Protein 1OR4 (pdb70)

InterPro domains:
  IPR004089 Methyl-accepting chemotaxis protein (MCP) signalling domain [PF00015] (244-421)
  IPR004089 Methyl-accepting chemotaxis protein (MCP) signalling domain [PS50111] (200-420)
  IPR004089 Methyl-accepting chemotaxis protein (MCP) signalling domain [SM00283] (194-432)
  IPR009050 Globin-like superfamily [SSF46458] (11-177)
  IPR012292 Globin/Protoglobin [G3DSA:1.10.490.10] (21-178)
  IPR039379 Protoglobin, globin sensor domain [cd01068] (36-180)
  IPR044398 Globin-sensor domain [PF11563] (31-185)

GO terms:
  GO:0009454 aerotaxis (P, IDA)
  GO:0007165 signal transduction (P, IDA)
  GO:0020037 heme binding (F, IDA)

Solvent-accessible surface area: 14728 Å² total; per-residue (Å²): 163,130,68,78,15,53,103,48,97,76,100,24,52,119,18,66,95,28,7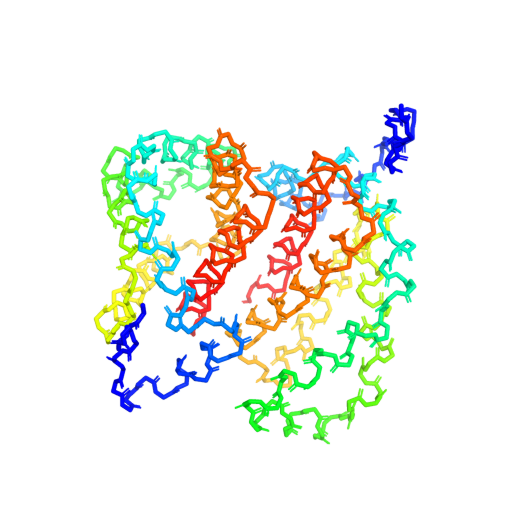4,125,86,21,38,54,10,81,70,6,1,96,5,0,111,5,20,53,50,46,1,15,12,0,55,31,0,47,80,19,0,94,142,34,20,78,102,0,0,59,30,24,12,162,11,16,96,82,17,85,47,11,28,83,36,15,94,123,92,26,40,29,110,148,57,38,103,90,26,55,135,21,0,19,44,6,0,44,2,51,4,46,25,125,19,4,65,52,2,73,134,37,16,62,64,48,136,167,40,45,34,99,30,9,10,28,1,0,10,16,6,11,5,12,14,19,0,2,80,17,0,59,86,51,2,123,71,58,136,20,0,1,74,0,0,50,2,0,6,14,1,5,9,0,2,12,6,17,11,20,150,119,115,104,8,58,88,22,73,127,93,28,51,54,7,66,64,0,5,112,4,0,119,3,23,46,42,42,1,86,18,0,65,93,13,43,78,26,0,79,137,39,14,84,100,4,1,47,36,20,13,152,20,17,87,44,15,78,53,9,24,79,36,15,90,118,110,48,35,33,105,164,51,42,92,90,28,66,134,25,0,41,22,3,0,42,1,31,2,45,29,85,16,2,73,60,3,54,127,53,9,54,96,46,130,85,44,44,34,87,31,38,13,24,0,5,13,19,4,4,5,14,17,21,0,0,84,22,0,58,94,59,29,125,79,40,94,93,0,5,108,4,1,56,1,0,5,11,1,5,6,0,4,12,0,2,23,8,114

CATH classification: 1.10.490.10

Radius of gyration: 19.26 Å; Cα contacts (8 Å, |Δi|>4): 351; chains: 2; bounding box: 50×50×48 Å

B-factor: mean 30.33, std 16.49, range [1.87, 128.07]

Secondary structure (DSSP, 8-state):
---SS---GGGG-S-EE--GGGHHHHHHHHHTT--HHHHHHHHHHHHHHHHHHHHHHHHHHHHHTTSHHHHHHHHHH--HHHHHHHHHHHHHHTTSS-EEHHHHHHHHHHHHHHHHTT--HHHHHHHHHHHHHHHHHHHHHH--SHHHHHHHHHHHHHHHHHHHHHH--/--S-EE--GGGHHHHHHHHHHT--HHHHHHHHHHHHHHHHTHHHHHHHHHHHHTTSHHHHHHHHHH--HHHHHHHHHHHHHHHTSS-EEHHHHHHHHHHHHHHHHHT--HHHHHHHHHHHHHHHHHHHHHH--SHHHHHHHHHHHHHHHHHHHHHHH-

Sequence (327 aa):
ETAYFSDSNGQQKNRIQLTNKHADVKKQLKMVRLGDAELYVLEQLQPLIQENIVNIVDAFYKNLDHESSLMDIINDHSSVDRLKQTLKRHIQEMFAGVIDDEFIEKRNRIASIHLRIGLLPKWYMGAFQELLLSMIDIYEASITNQQELLKAIKATTKILNLEQQLVLEQKNRIQLTNKHADVKKQLKMVRLGDAELYVLEQLQPLIQENIVNIVDAFYKNLDHESSLMDIINDHSSVDRLKQTLKRHIQEMFAGVIDDEFIEKRNRIASIHLRIGLLPKWYMGAFQELLLSMIDIYEASITNQQELLKAIKATTKILNLEQQLVLE

Foldseek 3Di:
DDAQDDQPPVPQPDQEAEDVVCVVVVVVCVVLVNGSRLLVLLQSCLVLCLVCLVVLLVLLVVVVVVPVVVQVLCVVVHHSVVVSVVVSVVVSVLSNSHDYPVNLVVLCVVLVVCVVSPDDLVVVVVSVVSNLVVSLVSLVVPGVPVVSSVSSSSSVVSSSVSSSVSSDD/DPPQEAEDCVCVVLVVVCVVLVNDQLLLVLLLVCLVLCLVCLVVLLVQLVVVVVVPVVVQVLCVVVHHSVVVSVVVSVLVSVLSNSHHYPVNLVVLLVVLVVCVVSPPDLVVVVVSLVSSLVVQLVSLPVPPPDVVSSVSNSSSSVSSSVSSSVSSVD

Structure (mmCIF, N/CA/C/O backbone):
data_1OR4
#
_entry.id   1OR4
#
_cell.length_a   49.994
_cell.length_b   80.117
_cell.length_c   85.944
_cell.angle_alpha   90.00
_cell.angle_beta   90.00
_cell.angle_gamma   90.00
#
_symmetry.space_group_name_H-M   'P 21 21 21'
#
loop_
_entity.id
_entity.type
_entity.pdbx_description
1 polymer 'Heme-based aerotactic transducer hemAT'
2 non-polymer 'CYANIDE ION'
3 non-polymer 'PROTOPORPHYRIN IX CONTAINING FE'
4 water water
#
loop_
_atom_site.group_PDB
_atom_site.id
_atom_site.type_symbol
_atom_site.label_atom_id
_atom_site.label_alt_id
_atom_site.label_comp_id
_atom_site.label_asym_id
_atom_site.label_entity_id
_atom_site.label_seq_id
_atom_site.pdbx_PDB_ins_code
_atom_site.Cartn_x
_atom_site.Cartn_y
_atom_site.Cartn_z
_atom_site.occupancy
_atom_site.B_iso_or_equiv
_atom_site.auth_seq_id
_atom_site.auth_comp_id
_atom_site.auth_asym_id
_atom_site.auth_atom_id
_atom_site.pdbx_PDB_model_num
ATOM 1 N N . GLU A 1 10 ? 54.401 96.530 4.623 1.00 56.79 10 GLU A N 1
ATOM 2 C CA . GLU A 1 10 ? 53.984 95.259 5.210 1.00 81.29 10 GLU A CA 1
ATOM 3 C C . GLU A 1 10 ? 54.141 94.091 4.239 1.00 81.10 10 GLU A C 1
ATOM 4 O O . GLU A 1 10 ? 54.552 94.264 3.088 1.00 92.21 10 GLU A O 1
ATOM 6 N N . THR A 1 11 ? 53.810 92.894 4.704 1.00 78.46 11 THR A N 1
ATOM 7 C CA . THR A 1 11 ? 53.853 91.666 3.903 1.00 80.31 11 THR A CA 1
ATOM 8 C C . THR A 1 11 ? 52.467 91.385 3.337 1.00 82.74 11 THR A C 1
ATOM 9 O O . THR A 1 11 ? 51.476 91.857 3.914 1.00 103.04 11 THR A O 1
ATOM 13 N N . ALA A 1 12 ? 52.327 90.655 2.231 1.00 75.00 12 ALA A N 1
ATOM 14 C CA . ALA A 1 12 ? 50.994 90.304 1.738 1.00 63.46 12 ALA A CA 1
ATOM 15 C C . ALA A 1 12 ? 50.782 88.794 1.676 1.00 55.40 12 ALA A C 1
ATOM 16 O O . ALA A 1 12 ? 51.745 88.032 1.570 1.00 45.18 12 ALA A O 1
ATOM 18 N N . TYR A 1 13 ? 49.527 88.339 1.729 1.00 46.51 13 TYR A N 1
ATOM 19 C CA . TYR A 1 13 ? 49.259 86.912 1.560 1.00 34.28 13 TYR A CA 1
ATOM 20 C C . TYR A 1 13 ? 49.283 86.556 0.077 1.00 26.69 13 TYR A C 1
ATOM 21 O O . TYR A 1 13 ? 49.995 85.649 -0.335 1.00 38.96 13 TYR A O 1
ATOM 30 N N . PHE A 1 14 ? 48.466 87.264 -0.700 1.00 20.06 14 PHE A N 1
ATOM 31 C CA . PHE A 1 14 ? 48.449 87.041 -2.128 1.00 23.59 14 PHE A CA 1
ATOM 32 C C . PHE A 1 14 ? 49.588 87.777 -2.847 1.00 34.65 14 PHE A C 1
ATOM 33 O O . PHE A 1 14 ? 49.922 88.897 -2.471 1.00 38.52 14 PHE A O 1
ATOM 41 N N . SER A 1 15 ? 50.086 87.090 -3.841 1.00 23.18 15 SER A N 1
ATOM 42 C CA . SER A 1 15 ? 50.784 87.435 -5.050 1.00 32.22 15 SER A CA 1
ATOM 43 C C . SER A 1 15 ? 49.793 88.062 -6.016 1.00 25.60 15 SER A C 1
ATOM 44 O O . SER A 1 15 ? 48.641 87.608 -6.097 1.00 53.45 15 SER A O 1
ATOM 47 N N . ASP A 1 16 ? 50.139 89.097 -6.778 1.00 41.64 16 ASP A N 1
ATOM 48 C CA . ASP A 1 16 ? 49.108 89.576 -7.710 1.00 61.69 16 ASP A CA 1
ATOM 49 C C . ASP A 1 16 ? 49.530 89.295 -9.153 1.00 70.48 16 ASP A C 1
ATOM 50 O O . ASP A 1 16 ? 48.824 89.695 -10.077 1.00 87.27 16 ASP A O 1
ATOM 55 N N . SER A 1 17 ? 50.665 88.627 -9.270 1.00 69.05 17 SER A N 1
ATOM 56 C CA . SER A 1 17 ? 51.310 88.247 -10.501 1.00 66.54 17 SER A CA 1
ATOM 57 C C . SER A 1 17 ? 50.337 87.938 -11.631 1.00 73.50 17 SER A C 1
ATOM 58 O O . SER A 1 17 ? 49.949 86.784 -11.813 1.00 76.88 17 SER A O 1
ATOM 61 N N . ASN A 1 18 ? 49.952 88.952 -12.400 1.00 80.81 18 ASN A N 1
ATOM 62 C CA . ASN A 1 18 ? 49.028 88.691 -13.507 1.00 89.51 18 ASN A CA 1
ATOM 63 C C . ASN A 1 18 ? 49.637 87.719 -14.513 1.00 77.56 18 ASN A C 1
ATOM 64 O O . ASN A 1 18 ? 48.912 87.055 -15.260 1.00 57.61 18 ASN A O 1
ATOM 69 N N . GLY A 1 19 ? 50.965 87.622 -14.539 1.00 66.19 19 GLY A N 1
ATOM 70 C CA . GLY A 1 19 ? 51.603 86.600 -15.361 1.00 59.55 19 GLY A CA 1
ATOM 71 C C . GLY A 1 19 ? 51.027 85.246 -14.954 1.00 55.86 19 GLY A C 1
ATOM 72 O O . GLY A 1 19 ? 50.769 84.392 -15.789 1.00 35.71 19 GLY A O 1
ATOM 73 N N . GLN A 1 20 ? 50.813 85.081 -13.661 1.00 56.40 20 GLN A N 1
ATOM 74 C CA . GLN A 1 20 ? 50.379 83.864 -13.009 1.00 50.16 20 GLN A CA 1
ATOM 75 C C . GLN A 1 20 ? 48.905 83.542 -13.116 1.00 46.05 20 GLN A C 1
ATOM 76 O O . GLN A 1 20 ? 48.514 82.391 -12.902 1.00 43.92 20 GLN A O 1
ATOM 82 N N . GLN A 1 21 ? 48.022 84.496 -13.409 1.00 46.97 21 GLN A N 1
ATOM 83 C CA . GLN A 1 21 ? 46.604 84.166 -13.252 1.00 52.97 21 GLN A CA 1
ATOM 84 C C . GLN A 1 21 ? 45.866 83.864 -14.541 1.00 56.89 21 GLN A C 1
ATOM 85 O O . GLN A 1 21 ? 44.631 83.775 -14.528 1.00 75.64 21 GLN A O 1
ATOM 91 N N . LYS A 1 22 ? 46.533 83.681 -15.674 1.00 49.97 22 LYS A N 1
ATOM 92 C CA . LYS A 1 22 ? 45.830 83.460 -16.934 1.00 42.28 22 LYS A CA 1
ATOM 93 C C . LYS A 1 22 ? 45.488 81.997 -17.208 1.00 45.10 22 LYS A C 1
A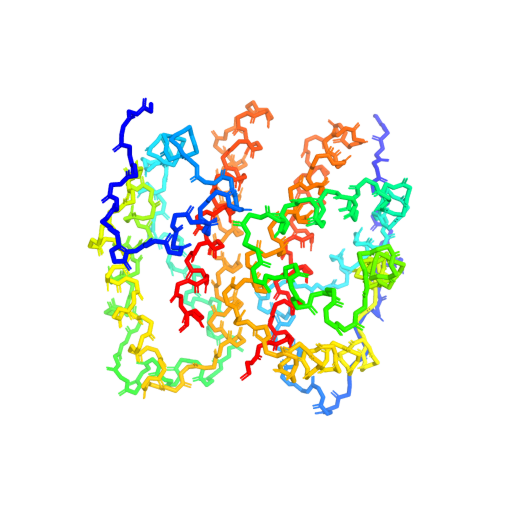TOM 94 O O . LYS A 1 22 ? 45.962 81.105 -16.507 1.00 46.14 22 LYS A O 1
ATOM 96 N N . ASN A 1 23 ? 44.684 81.796 -18.234 1.00 45.59 23 ASN A N 1
ATOM 97 C CA . ASN A 1 23 ? 44.256 80.578 -18.885 1.00 48.58 23 ASN A CA 1
ATOM 98 C C . ASN A 1 23 ? 43.635 79.550 -17.949 1.00 49.12 23 ASN A C 1
ATOM 99 O O . ASN A 1 23 ? 43.742 78.342 -18.184 1.00 51.43 23 ASN A O 1
ATOM 104 N N . ARG A 1 24 ? 42.970 79.994 -16.883 1.00 36.91 24 ARG A N 1
ATOM 105 C CA . ARG A 1 24 ? 42.519 79.044 -15.868 1.00 10.60 24 ARG A CA 1
ATOM 106 C C . ARG A 1 24 ? 41.130 78.515 -16.127 1.00 12.14 24 ARG A C 1
ATOM 107 O O . ARG A 1 24 ? 40.612 77.821 -15.265 1.00 24.98 24 ARG A O 1
ATOM 115 N N . ILE A 1 25 ? 40.565 78.860 -17.273 1.00 30.37 25 ILE A N 1
ATOM 116 C CA . ILE A 1 25 ? 39.305 78.302 -17.723 1.00 36.85 25 ILE A CA 1
ATOM 117 C C . ILE A 1 25 ? 39.498 77.606 -19.080 1.00 44.73 25 ILE A C 1
ATOM 118 O O . ILE A 1 25 ? 39.755 78.305 -20.062 1.00 49.82 25 ILE A O 1
ATOM 123 N N . GLN A 1 26 ? 39.380 76.288 -19.097 1.00 47.46 26 GLN A N 1
ATOM 124 C CA . GLN A 1 26 ? 39.530 75.412 -20.249 1.00 42.84 26 GLN A CA 1
ATOM 125 C C . GLN A 1 26 ? 38.276 74.560 -20.461 1.00 39.10 26 GLN A C 1
ATOM 126 O O . GLN A 1 26 ? 38.158 73.436 -19.970 1.00 56.15 26 GLN A O 1
ATOM 132 N N . LEU A 1 27 ? 37.331 75.128 -21.194 1.00 35.59 27 LEU A N 1
ATOM 133 C CA . LEU A 1 27 ? 36.025 74.530 -21.410 1.00 40.25 27 LEU A CA 1
ATOM 134 C C . LEU A 1 27 ? 35.738 74.409 -22.897 1.00 45.43 27 LEU A C 1
ATOM 135 O O . LEU A 1 27 ? 36.017 75.320 -23.674 1.00 60.18 27 LEU A O 1
ATOM 140 N N . THR A 1 28 ? 35.173 73.269 -23.280 1.00 38.45 28 THR A N 1
ATOM 141 C CA . THR A 1 28 ? 34.794 73.140 -24.686 1.00 49.32 28 THR A CA 1
ATOM 142 C C . THR A 1 28 ? 33.344 73.564 -24.867 1.00 50.96 28 THR A C 1
ATOM 143 O O . THR A 1 28 ? 32.730 74.112 -23.947 1.00 57.78 28 THR A O 1
ATOM 147 N N . ASN A 1 29 ? 32.809 73.303 -26.051 1.00 41.72 29 ASN A N 1
ATOM 148 C CA . ASN A 1 29 ? 31.421 73.641 -26.330 1.00 50.11 29 ASN A CA 1
ATOM 149 C C . ASN A 1 29 ? 30.466 72.662 -25.667 1.00 48.65 29 ASN A C 1
ATOM 150 O O . ASN A 1 29 ? 29.268 72.935 -25.569 1.00 62.72 29 ASN A O 1
ATOM 155 N N . LYS A 1 30 ? 30.987 71.525 -25.211 1.00 42.20 30 LYS A N 1
ATOM 156 C CA . LYS A 1 30 ? 30.121 70.623 -24.458 1.00 43.36 30 LYS A CA 1
ATOM 157 C C . LYS A 1 30 ? 29.563 71.395 -23.258 1.00 48.64 30 LYS A C 1
ATOM 158 O O . LYS A 1 30 ? 28.398 71.229 -22.918 1.00 72.81 30 LYS A O 1
ATOM 160 N N . HIS A 1 31 ? 30.441 72.217 -22.702 1.00 43.02 31 HIS A N 1
ATOM 161 C CA . HIS A 1 31 ? 30.207 72.990 -21.495 1.00 57.38 31 HIS A CA 1
ATOM 162 C C . HIS A 1 31 ? 29.991 74.477 -21.779 1.00 60.73 31 HIS A C 1
ATOM 163 O O . HIS A 1 31 ? 30.532 75.337 -21.073 1.00 43.16 31 HIS A O 1
ATOM 170 N N . ALA A 1 32 ? 29.184 74.739 -22.802 1.00 56.40 32 ALA A N 1
ATOM 171 C CA . ALA A 1 32 ? 28.915 76.080 -23.309 1.00 57.99 32 ALA A CA 1
ATOM 172 C C . ALA A 1 32 ? 28.133 76.935 -22.323 1.00 48.69 32 ALA A C 1
ATOM 173 O O . ALA A 1 32 ? 28.375 78.137 -22.181 1.00 42.98 32 ALA A O 1
ATOM 175 N N . ASP A 1 33 ? 27.181 76.337 -21.606 1.00 41.57 33 ASP A N 1
ATOM 176 C CA . ASP A 1 33 ? 26.541 77.111 -20.547 1.00 42.55 33 ASP A CA 1
ATOM 177 C C . ASP A 1 33 ? 27.518 77.392 -19.412 1.00 35.73 33 ASP A C 1
ATOM 178 O O . ASP A 1 33 ? 27.341 78.431 -18.780 1.00 28.33 33 ASP A O 1
ATOM 183 N N . VAL A 1 34 ? 28.490 76.503 -19.155 1.00 17.90 34 VAL A N 1
ATOM 184 C CA . VAL A 1 34 ? 29.241 76.733 -17.921 1.00 25.12 34 VAL A CA 1
ATOM 185 C C . VAL A 1 34 ? 30.037 78.032 -18.023 1.00 25.63 34 VAL A C 1
ATOM 186 O O . VAL A 1 34 ? 30.281 78.632 -16.971 1.00 24.13 34 VAL A O 1
ATOM 190 N N . LYS A 1 35 ? 30.404 78.460 -19.232 1.00 28.32 35 LYS A N 1
ATOM 191 C CA . LYS A 1 35 ? 31.181 79.697 -19.350 1.00 29.57 35 LYS A CA 1
ATOM 192 C C . LYS A 1 35 ? 30.323 80.921 -19.001 1.00 23.73 35 LYS A C 1
ATOM 193 O O . LYS A 1 35 ? 30.856 81.929 -18.531 1.00 36.39 35 LYS A O 1
ATOM 199 N N . LYS A 1 36 ? 29.020 80.824 -19.224 1.00 17.34 36 LYS A N 1
ATOM 200 C CA . LYS A 1 36 ? 28.067 81.865 -18.864 1.00 28.29 36 LYS A CA 1
ATOM 201 C C . LYS A 1 36 ? 27.950 81.968 -17.341 1.00 30.03 36 LYS A C 1
ATOM 202 O O . LYS A 1 36 ? 28.059 83.052 -16.763 1.00 38.29 36 LYS A O 1
ATOM 208 N N . GLN A 1 37 ? 27.732 80.822 -16.723 1.00 25.07 37 GLN A N 1
ATOM 209 C CA . GLN A 1 37 ? 27.677 80.606 -15.284 1.00 17.49 37 GLN A CA 1
ATOM 210 C C . GLN A 1 37 ? 28.865 81.160 -14.512 1.00 25.03 37 GLN A C 1
ATOM 211 O O . GLN A 1 37 ? 28.740 81.772 -13.438 1.00 26.83 37 GLN A O 1
ATOM 217 N N . LEU A 1 38 ? 30.089 80.977 -15.025 1.00 27.95 38 LEU A N 1
ATOM 218 C CA . LEU A 1 38 ? 31.278 81.539 -14.382 1.00 29.39 38 LEU A CA 1
ATOM 219 C C . LEU A 1 38 ? 31.321 83.061 -14.523 1.00 18.31 38 LEU A C 1
ATOM 220 O O . LEU A 1 38 ? 31.836 83.770 -13.649 1.00 22.18 38 LEU A O 1
ATOM 225 N N . LYS A 1 39 ? 30.799 83.523 -15.663 1.00 16.97 39 LYS A N 1
ATOM 226 C CA . LYS A 1 39 ? 30.769 84.965 -15.902 1.00 27.35 39 LYS A CA 1
ATOM 227 C C . LYS A 1 39 ? 29.804 85.653 -14.938 1.00 32.09 39 LYS A C 1
ATOM 228 O O . LYS A 1 39 ? 30.091 86.746 -14.440 1.00 45.77 39 LYS A O 1
ATOM 234 N N . MET A 1 40 ? 28.662 85.038 -14.653 1.00 24.88 40 MET A N 1
ATOM 235 C CA . MET A 1 40 ? 27.670 85.581 -13.742 1.00 20.16 40 MET A CA 1
ATOM 236 C C . MET A 1 40 ? 28.142 85.581 -12.303 1.00 22.24 40 MET A C 1
ATOM 237 O O . MET A 1 40 ? 27.874 86.521 -11.548 1.00 26.76 40 MET A O 1
ATOM 242 N N . VAL A 1 41 ? 28.830 84.520 -11.864 1.00 22.68 41 VAL A N 1
ATOM 243 C CA . VAL A 1 41 ? 29.271 84.600 -10.469 1.00 18.86 41 VAL A CA 1
ATOM 244 C C . VAL A 1 41 ? 30.645 85.264 -10.421 1.00 17.56 41 VAL A C 1
ATOM 245 O O . VAL A 1 41 ? 31.320 85.226 -9.398 1.00 19.53 41 VAL A O 1
ATOM 249 N N . ARG A 1 42 ? 31.023 85.883 -11.534 1.00 18.52 42 ARG A N 1
ATOM 250 C CA . ARG A 1 42 ? 32.290 86.611 -11.609 1.00 20.02 42 ARG A CA 1
ATOM 251 C C . ARG A 1 42 ? 33.431 85.701 -11.161 1.00 20.89 42 ARG A C 1
ATOM 252 O O . ARG A 1 42 ? 34.308 86.087 -10.401 1.00 17.07 42 ARG A O 1
ATOM 260 N N . LEU A 1 43 ? 33.378 84.457 -11.624 1.00 25.51 43 LEU A N 1
ATOM 261 C CA . LEU A 1 43 ? 34.496 83.543 -11.383 1.00 26.96 43 LEU A CA 1
ATOM 262 C C . LEU A 1 43 ? 35.443 83.654 -12.567 1.00 20.80 43 LEU A C 1
ATOM 263 O O . LEU A 1 43 ? 35.119 83.232 -13.679 1.00 19.43 43 LEU A O 1
ATOM 268 N N . GLY A 1 44 ? 36.614 84.264 -12.394 1.00 26.83 44 GLY A N 1
ATOM 269 C CA . GLY A 1 44 ? 37.510 84.396 -13.546 1.00 24.41 44 GLY A CA 1
ATOM 270 C C . GLY A 1 44 ? 38.938 84.017 -13.195 1.00 19.54 44 GLY A C 1
ATOM 271 O O . GLY A 1 44 ? 39.216 83.462 -12.124 1.00 23.21 44 GLY A O 1
ATOM 272 N N . ASP A 1 45 ? 39.848 84.334 -14.101 1.00 24.18 45 ASP A N 1
ATOM 273 C CA . ASP A 1 45 ? 41.273 84.095 -13.908 1.00 20.87 45 ASP A CA 1
ATOM 274 C C . ASP A 1 45 ? 41.739 84.578 -12.550 1.00 23.89 45 ASP A C 1
ATOM 275 O O . ASP A 1 45 ? 42.338 83.870 -11.736 1.00 45.54 45 ASP A O 1
ATOM 280 N N . ALA A 1 46 ? 41.437 85.860 -12.304 1.00 23.43 46 ALA A N 1
ATOM 281 C CA . ALA A 1 46 ? 41.910 86.408 -11.031 1.00 21.06 46 ALA A CA 1
ATOM 282 C C . ALA A 1 46 ? 41.320 85.658 -9.845 1.00 25.17 46 ALA A C 1
ATOM 283 O O . ALA A 1 46 ? 42.006 85.415 -8.854 1.00 26.81 46 ALA A O 1
ATOM 285 N N . GLU A 1 47 ? 40.037 85.281 -9.906 1.00 16.65 47 GLU A N 1
ATOM 286 C CA . GLU A 1 47 ? 39.497 84.592 -8.737 1.00 14.03 47 GLU A CA 1
ATOM 287 C C . GLU A 1 47 ? 40.089 83.187 -8.659 1.00 22.94 47 GLU A C 1
ATOM 288 O O . GLU A 1 47 ? 40.394 82.702 -7.567 1.00 26.24 47 GLU A O 1
ATOM 294 N N . LEU A 1 48 ? 40.277 82.556 -9.822 1.00 16.27 48 LEU A N 1
ATOM 295 C CA . LEU A 1 48 ? 40.868 81.214 -9.756 1.00 14.62 48 LEU A CA 1
ATOM 296 C C . LEU A 1 48 ? 42.296 81.243 -9.260 1.00 21.54 48 LEU A C 1
ATOM 297 O O . LEU A 1 48 ? 42.774 80.345 -8.549 1.00 26.93 48 LEU A O 1
ATOM 302 N N . TYR A 1 49 ? 43.011 82.312 -9.608 1.00 20.08 49 TYR A N 1
ATOM 303 C CA . TYR A 1 49 ? 44.396 82.332 -9.078 1.00 14.88 49 TYR A CA 1
ATOM 304 C C . TYR A 1 49 ? 44.350 82.502 -7.587 1.00 16.18 49 TYR A C 1
ATOM 305 O O . TYR A 1 49 ? 45.171 82.063 -6.780 1.00 20.16 49 TYR A O 1
ATOM 314 N N . VAL A 1 50 ? 43.298 83.199 -7.114 1.00 32.64 50 VAL A N 1
ATOM 315 C CA . VAL A 1 50 ? 43.195 83.389 -5.665 1.00 27.39 50 VAL A CA 1
ATOM 316 C C . VAL A 1 50 ? 42.924 82.030 -5.018 1.00 21.73 50 VAL A C 1
ATOM 317 O O . VAL A 1 50 ? 43.503 81.661 -4.000 1.00 18.06 50 VAL A O 1
ATOM 321 N N . LEU A 1 51 ? 42.016 81.290 -5.652 1.00 17.20 51 LEU A N 1
ATOM 322 C CA . LEU A 1 51 ? 41.661 79.957 -5.156 1.00 24.15 51 LEU A CA 1
ATOM 323 C C . LEU A 1 51 ? 42.921 79.119 -5.016 1.00 13.70 51 LEU A C 1
ATOM 324 O O . LEU A 1 51 ? 43.160 78.498 -3.990 1.00 25.44 51 LEU A O 1
ATOM 329 N N . GLU A 1 52 ? 43.744 79.140 -6.063 1.00 21.57 52 GLU A N 1
ATOM 330 C CA . GLU A 1 52 ? 44.963 78.351 -6.081 1.00 17.07 52 GLU A CA 1
ATOM 331 C C . GLU A 1 52 ? 45.899 78.691 -4.951 1.00 17.99 52 GLU A C 1
ATOM 332 O O . GLU A 1 52 ? 46.669 77.889 -4.434 1.00 27.57 52 GLU A O 1
ATOM 338 N N . GLN A 1 53 ? 45.869 79.952 -4.513 1.00 25.39 53 GLN A N 1
ATOM 339 C CA . GLN A 1 53 ? 46.824 80.303 -3.458 1.00 22.63 53 GLN A CA 1
ATOM 340 C C . GLN A 1 53 ? 46.301 79.970 -2.080 1.00 17.11 53 GLN A C 1
ATOM 341 O O . GLN A 1 53 ? 47.023 79.968 -1.076 1.00 33.34 53 GLN A O 1
ATOM 347 N N . LEU A 1 54 ? 45.010 79.664 -1.974 1.00 24.53 54 LEU A N 1
ATOM 348 C CA . LEU A 1 54 ? 44.424 79.264 -0.699 1.00 20.61 54 LEU A CA 1
ATOM 349 C C . LEU A 1 54 ? 44.573 77.768 -0.431 1.00 15.49 54 LEU A C 1
ATOM 350 O O . LEU A 1 54 ? 44.529 77.337 0.727 1.00 19.50 54 LEU A O 1
ATOM 355 N N . GLN A 1 55 ? 44.705 76.998 -1.492 1.00 12.39 55 GLN A N 1
ATOM 356 C CA . GLN A 1 55 ? 44.846 75.550 -1.458 1.00 21.47 55 GLN A CA 1
ATOM 357 C C . GLN A 1 55 ? 45.769 75.076 -0.348 1.00 21.92 55 GLN A C 1
ATOM 358 O O . GLN A 1 55 ? 45.382 74.194 0.434 1.00 25.44 55 GLN A O 1
ATOM 364 N N . PRO A 1 56 ? 46.960 75.631 -0.191 1.00 31.45 56 PRO A N 1
ATOM 365 C CA . PRO A 1 56 ? 47.787 75.269 0.969 1.00 25.37 56 PRO A CA 1
ATOM 366 C C . PRO A 1 56 ? 47.084 75.473 2.304 1.00 26.99 56 PRO A C 1
ATOM 367 O O . PRO A 1 56 ? 47.160 74.589 3.175 1.00 30.50 56 PRO A O 1
ATOM 371 N N . LEU A 1 57 ? 46.417 76.609 2.522 1.00 28.51 57 LEU A N 1
ATOM 372 C CA . LEU A 1 57 ? 45.698 76.801 3.776 1.00 30.83 57 LEU A CA 1
ATOM 373 C C . LEU A 1 57 ? 44.706 75.647 4.002 1.00 19.46 57 LEU A C 1
ATOM 374 O O . LEU A 1 57 ? 44.599 75.109 5.097 1.00 22.06 57 LEU A O 1
ATOM 379 N N . ILE A 1 58 ? 43.995 75.392 2.906 1.00 19.16 58 ILE A N 1
ATOM 380 C CA . ILE A 1 58 ? 42.857 74.475 2.902 1.00 30.20 58 ILE A CA 1
ATOM 381 C C . ILE A 1 58 ? 43.355 73.047 3.098 1.00 24.33 58 ILE A C 1
ATOM 382 O O . ILE A 1 58 ? 42.883 72.261 3.910 1.00 23.11 58 ILE A O 1
ATOM 387 N N . GLN A 1 59 ? 44.379 72.724 2.319 1.00 17.72 59 GLN A N 1
ATOM 388 C CA . GLN A 1 59 ? 45.100 71.470 2.505 1.00 14.61 59 GLN A CA 1
ATOM 389 C C . GLN A 1 59 ? 45.525 71.322 3.953 1.00 25.61 59 GLN A C 1
ATOM 390 O O . GLN A 1 59 ? 45.125 70.357 4.613 1.00 21.90 59 GLN A O 1
ATOM 396 N N . GLU A 1 60 ? 46.315 72.272 4.470 1.00 26.17 60 GLU A N 1
ATOM 397 C CA . GLU A 1 60 ? 46.797 72.157 5.841 1.00 17.94 60 GLU A CA 1
ATOM 398 C C . GLU A 1 60 ? 45.683 71.935 6.851 1.00 25.02 60 GLU A C 1
ATOM 399 O O . GLU A 1 60 ? 45.898 71.360 7.924 1.00 18.39 60 GLU A O 1
ATOM 405 N N . ASN A 1 61 ? 44.482 72.418 6.536 1.00 26.86 61 ASN A N 1
ATOM 406 C CA . ASN A 1 61 ? 43.373 72.337 7.473 1.00 23.48 61 ASN A CA 1
ATOM 407 C C . ASN A 1 61 ? 42.265 71.371 7.054 1.00 27.51 61 ASN A C 1
ATOM 408 O O . ASN A 1 61 ? 41.225 71.378 7.742 1.00 15.71 61 ASN A O 1
ATOM 413 N N . ILE A 1 62 ? 42.394 70.552 6.006 1.00 24.68 62 ILE A N 1
ATOM 414 C CA . ILE A 1 62 ? 41.246 69.785 5.534 1.00 27.27 62 ILE A CA 1
ATOM 415 C C . ILE A 1 62 ? 40.747 68.821 6.613 1.00 30.87 62 ILE A C 1
ATOM 416 O O . ILE A 1 62 ? 39.568 68.472 6.638 1.00 29.49 62 ILE A O 1
ATOM 421 N N . VAL A 1 63 ? 41.652 68.363 7.482 1.00 13.95 63 VAL A N 1
ATOM 422 C CA . VAL A 1 63 ? 41.143 67.353 8.421 1.00 20.11 63 VAL A CA 1
ATOM 423 C C . VAL A 1 63 ? 40.104 67.988 9.340 1.00 29.29 63 VAL A C 1
ATOM 424 O O . VAL A 1 63 ? 39.044 67.398 9.567 1.00 26.62 63 VAL A O 1
ATOM 428 N N . ASN A 1 64 ? 40.376 69.182 9.859 1.00 21.12 64 ASN A N 1
ATOM 429 C CA . ASN A 1 64 ? 39.348 69.882 10.627 1.00 22.32 64 ASN A CA 1
ATOM 430 C C . ASN A 1 64 ? 38.124 70.164 9.761 1.00 14.21 64 ASN A C 1
ATOM 431 O O . ASN A 1 64 ? 37.006 70.055 10.250 1.00 25.10 64 ASN A O 1
ATOM 436 N N . ILE A 1 65 ? 38.312 70.522 8.496 1.00 15.05 65 ILE A N 1
ATOM 437 C CA . ILE A 1 65 ? 37.146 70.827 7.658 1.00 16.94 65 ILE A CA 1
ATOM 438 C C . ILE A 1 65 ? 36.285 69.574 7.512 1.00 14.54 65 ILE A C 1
ATOM 439 O O . ILE A 1 65 ? 35.068 69.738 7.578 1.00 17.50 65 ILE A O 1
ATOM 444 N N . VAL A 1 66 ? 36.832 68.374 7.326 1.00 15.65 66 VAL A N 1
ATOM 445 C CA . VAL A 1 66 ? 35.953 67.206 7.060 1.00 9.47 66 VAL A CA 1
ATOM 446 C C . VAL A 1 66 ? 35.314 66.724 8.354 1.00 6.35 66 VAL A C 1
ATOM 447 O O . VAL A 1 66 ? 34.136 66.363 8.421 1.00 15.44 66 VAL A O 1
ATOM 451 N N . ASP A 1 67 ? 36.066 66.741 9.447 1.00 14.09 67 ASP A N 1
ATOM 452 C CA . ASP A 1 67 ? 35.522 66.352 10.739 1.00 18.89 67 ASP A CA 1
ATOM 453 C C . ASP A 1 67 ? 34.272 67.152 11.099 1.00 29.17 67 ASP A C 1
ATOM 454 O O . ASP A 1 67 ? 33.240 66.587 11.485 1.00 25.57 67 ASP A O 1
ATOM 459 N N . ALA A 1 68 ? 34.431 68.467 10.969 1.00 14.64 68 ALA A N 1
ATOM 460 C CA . ALA A 1 68 ? 33.349 69.404 11.229 1.00 19.27 68 ALA A CA 1
ATOM 461 C C . ALA A 1 68 ? 32.151 69.086 10.335 1.00 16.21 68 ALA A C 1
ATOM 462 O O . ALA A 1 68 ? 31.017 69.160 10.794 1.00 29.32 68 ALA A O 1
ATOM 464 N N . PHE A 1 69 ? 32.400 68.717 9.076 1.00 12.45 69 PHE A N 1
ATOM 465 C CA . PHE A 1 69 ? 31.328 68.436 8.137 1.00 19.48 69 PHE A CA 1
ATOM 466 C C . PHE A 1 69 ? 30.475 67.233 8.539 1.00 22.60 69 PHE A C 1
ATOM 467 O O . PHE A 1 69 ? 29.246 67.352 8.472 1.00 21.15 69 PHE A O 1
ATOM 475 N N . TYR A 1 70 ? 31.061 66.104 8.915 1.00 19.14 70 TYR A N 1
ATOM 476 C CA . TYR A 1 70 ? 30.258 64.904 9.233 1.00 22.21 70 TYR A CA 1
ATOM 477 C C . TYR A 1 70 ? 29.569 65.081 10.574 1.00 24.66 70 TYR A C 1
ATOM 478 O O . TYR A 1 70 ? 28.412 64.701 10.765 1.00 23.85 70 TYR A O 1
ATOM 487 N N . LYS A 1 71 ? 30.265 65.717 11.503 1.00 22.30 71 LYS A N 1
ATOM 488 C CA . LYS A 1 71 ? 29.699 66.139 12.775 1.00 21.42 71 LYS A CA 1
ATOM 489 C C . LYS A 1 71 ? 28.414 66.930 12.585 1.00 24.77 71 LYS A C 1
ATOM 490 O O . LYS A 1 71 ? 27.372 66.682 13.188 1.00 32.02 71 LYS A O 1
ATOM 496 N N . ASN A 1 72 ? 28.442 67.934 11.713 1.00 22.20 72 ASN A N 1
ATOM 497 C CA . ASN A 1 72 ? 27.240 68.691 11.411 1.00 16.22 72 ASN A CA 1
ATOM 498 C C . ASN A 1 72 ? 26.132 67.779 10.904 1.00 20.08 72 ASN A C 1
ATOM 499 O O . ASN A 1 72 ? 24.967 67.925 11.290 1.00 21.31 72 ASN A O 1
ATOM 504 N N . LEU A 1 73 ? 26.470 66.840 10.029 1.00 16.73 73 LEU A N 1
ATOM 505 C CA . LEU A 1 73 ? 25.390 66.005 9.490 1.00 26.14 73 LEU A CA 1
ATOM 506 C C . LEU A 1 73 ? 24.705 65.144 10.530 1.00 23.70 73 LEU A C 1
ATOM 507 O O . LEU A 1 73 ? 23.636 64.572 10.231 1.00 28.23 73 LEU A O 1
ATOM 512 N N . ASP A 1 74 ? 25.189 64.971 11.767 1.00 33.03 74 ASP A N 1
ATOM 513 C CA . ASP A 1 74 ? 24.274 64.106 12.548 1.00 48.46 74 ASP A CA 1
ATOM 514 C C . ASP A 1 74 ? 23.335 64.984 13.392 1.00 47.42 74 ASP A C 1
ATOM 515 O O . ASP A 1 74 ? 23.275 64.799 14.602 1.00 88.76 74 ASP A O 1
ATOM 520 N N . HIS A 1 75 ? 22.649 65.878 12.715 1.00 39.27 75 HIS A N 1
ATOM 521 C CA . HIS A 1 75 ? 21.516 66.677 13.122 1.00 43.73 75 HIS A CA 1
ATOM 522 C C . HIS A 1 75 ? 20.253 66.054 12.496 1.00 43.25 75 HIS A C 1
ATOM 523 O O . HIS A 1 75 ? 19.136 66.227 12.979 1.00 71.36 75 HIS A O 1
ATOM 530 N N . GLU A 1 76 ? 20.511 65.338 11.413 1.00 30.70 76 GLU A N 1
ATOM 531 C CA . GLU A 1 76 ? 19.563 64.576 10.609 1.00 22.68 76 GLU A CA 1
ATOM 532 C C . GLU A 1 76 ? 20.050 63.126 10.546 1.00 32.10 76 GLU A C 1
ATOM 533 O O . GLU A 1 76 ? 20.961 62.784 9.791 1.00 24.09 76 GLU A O 1
ATOM 539 N N . SER A 1 77 ? 19.438 62.283 11.377 1.00 36.10 77 SER A N 1
ATOM 540 C CA . SER A 1 77 ? 19.786 60.872 11.528 1.00 33.40 77 SER A CA 1
ATOM 541 C C . SER A 1 77 ? 19.670 60.118 10.214 1.00 27.30 77 SER A C 1
ATOM 542 O O . SER A 1 77 ? 20.449 59.203 9.910 1.00 26.86 77 SER A O 1
ATOM 545 N N . SER A 1 78 ? 18.694 60.513 9.389 1.00 12.13 78 SER A N 1
ATOM 546 C CA . SER A 1 78 ? 18.555 59.839 8.089 1.00 11.53 78 SER A CA 1
ATOM 547 C C . SER A 1 78 ? 19.717 60.105 7.147 1.00 22.13 78 SER A C 1
ATOM 548 O O . SER A 1 78 ? 19.995 59.374 6.188 1.00 18.37 78 SER A O 1
ATOM 551 N N . LEU A 1 79 ? 20.483 61.181 7.376 1.00 21.54 79 LEU A N 1
ATOM 552 C CA . LEU A 1 79 ? 21.613 61.423 6.472 1.00 24.22 79 LEU A CA 1
ATOM 553 C C . LEU A 1 79 ? 22.728 60.440 6.837 1.00 8.12 79 LEU A C 1
ATOM 554 O O . LEU A 1 79 ? 23.456 59.974 5.986 1.00 25.40 79 LEU A O 1
ATOM 559 N N . MET A 1 80 ? 22.800 60.211 8.144 1.00 15.80 80 MET A N 1
ATOM 560 C CA . MET A 1 80 ? 23.774 59.288 8.705 1.00 27.45 80 MET A CA 1
ATOM 561 C C . MET A 1 80 ? 23.394 57.851 8.342 1.00 29.93 80 MET A C 1
ATOM 562 O O . MET A 1 80 ? 24.287 57.016 8.157 1.00 22.65 80 MET A O 1
ATOM 571 N N . ASP A 1 81 ? 22.098 57.555 8.220 1.00 23.52 81 ASP A N 1
ATOM 572 C CA . ASP A 1 81 ? 21.666 56.221 7.829 1.00 15.75 81 ASP A CA 1
ATOM 573 C C . ASP A 1 81 ? 22.112 55.939 6.398 1.00 22.36 81 ASP A C 1
ATOM 574 O O . ASP A 1 81 ? 22.522 54.840 6.056 1.00 19.25 81 ASP A O 1
ATOM 579 N N . ILE A 1 82 ? 21.957 57.026 5.638 1.00 24.49 82 ILE A N 1
ATOM 580 C CA . ILE A 1 82 ? 22.358 57.008 4.247 1.00 15.66 82 ILE A CA 1
ATOM 581 C C . ILE A 1 82 ? 23.846 56.686 4.148 1.00 21.97 82 ILE A C 1
ATOM 582 O O . ILE A 1 82 ? 24.218 55.833 3.340 1.00 25.48 82 ILE A O 1
ATOM 587 N N . ILE A 1 83 ? 24.642 57.375 4.962 1.00 16.48 83 ILE A N 1
ATOM 588 C CA . ILE A 1 83 ? 26.095 57.172 4.891 1.00 25.30 83 ILE A CA 1
ATOM 589 C C . ILE A 1 83 ? 26.449 55.744 5.310 1.00 14.61 83 ILE A C 1
ATOM 590 O O . ILE A 1 83 ? 27.201 55.044 4.649 1.00 16.27 83 ILE A O 1
ATOM 595 N N . ASN A 1 84 ? 25.873 55.313 6.432 1.00 18.42 84 ASN A N 1
ATOM 596 C CA . ASN A 1 84 ? 26.154 53.980 6.954 1.00 26.45 84 ASN A CA 1
ATOM 597 C C . ASN A 1 84 ? 25.557 52.880 6.093 1.00 31.12 84 ASN A C 1
ATOM 598 O O . ASN A 1 84 ? 26.074 51.755 6.073 1.00 27.34 84 ASN A O 1
ATOM 603 N N . ASP A 1 85 ? 24.484 53.136 5.340 1.00 18.92 85 ASP A N 1
ATOM 604 C CA . ASP A 1 85 ? 24.008 52.138 4.392 1.00 26.76 85 ASP A CA 1
ATOM 605 C C . ASP A 1 85 ? 24.976 51.950 3.235 1.00 35.29 85 ASP A C 1
ATOM 606 O O . ASP A 1 85 ? 25.108 50.865 2.669 1.00 28.72 85 ASP A O 1
ATOM 611 N N . HIS A 1 86 ? 25.668 53.022 2.841 1.00 27.01 86 HIS A N 1
ATOM 612 C CA . HIS A 1 86 ? 26.496 52.892 1.643 1.00 19.88 86 HIS A CA 1
ATOM 613 C C . HIS A 1 86 ? 27.986 52.903 1.942 1.00 19.71 86 HIS A C 1
ATOM 614 O O . HIS A 1 86 ? 28.837 52.627 1.093 1.00 21.97 86 HIS A O 1
ATOM 621 N N . SER A 1 87 ? 28.380 53.248 3.162 1.00 21.73 87 SER A N 1
ATOM 622 C CA . SER A 1 87 ? 29.807 53.509 3.345 1.00 20.26 87 SER A CA 1
ATOM 623 C C . SER A 1 87 ? 30.084 53.724 4.811 1.00 18.00 87 SER A C 1
ATOM 624 O O . SER A 1 87 ? 29.576 53.061 5.711 1.00 21.60 87 SER A O 1
ATOM 627 N N . SER A 1 88 ? 30.913 54.733 5.052 1.00 14.96 88 SER A N 1
ATOM 628 C CA . SER A 1 88 ? 31.066 55.149 6.448 1.00 19.86 88 SER A CA 1
ATOM 629 C C . SER A 1 88 ? 31.692 56.542 6.441 1.00 16.54 88 SER A C 1
ATOM 630 O O . SER A 1 88 ? 32.248 56.931 5.411 1.00 12.78 88 SER A O 1
ATOM 633 N N . VAL A 1 89 ? 31.586 57.244 7.558 1.00 21.08 89 VAL A N 1
ATOM 634 C CA . VAL A 1 89 ? 32.128 58.605 7.609 1.00 21.15 89 VAL A CA 1
ATOM 635 C C . VAL A 1 89 ? 33.607 58.544 7.250 1.00 19.37 89 VAL A C 1
ATOM 636 O O . VAL A 1 89 ? 34.134 59.243 6.387 1.00 20.87 89 VAL A O 1
ATOM 640 N N . ASP A 1 90 ? 34.245 57.630 7.972 1.00 22.68 90 ASP A N 1
ATOM 641 C CA . ASP A 1 90 ? 35.684 57.477 7.972 1.00 26.96 90 ASP A CA 1
ATOM 642 C C . ASP A 1 90 ? 36.174 57.345 6.548 1.00 23.86 90 ASP A C 1
ATOM 643 O O . ASP A 1 90 ? 37.210 57.879 6.181 1.00 19.96 90 ASP A O 1
ATOM 648 N N . ARG A 1 91 ? 35.374 56.641 5.748 1.00 25.40 91 ARG A N 1
ATOM 649 C CA . ARG A 1 91 ? 35.823 56.448 4.367 1.00 26.03 91 ARG A CA 1
ATOM 650 C C . ARG A 1 91 ? 35.368 57.568 3.437 1.00 33.72 91 ARG A C 1
ATOM 651 O O . ARG A 1 91 ? 36.058 57.820 2.439 1.00 34.90 91 ARG A O 1
ATOM 659 N N . LEU A 1 92 ? 34.251 58.242 3.696 1.00 30.38 92 LEU A N 1
ATOM 660 C CA . LEU A 1 92 ? 33.790 59.407 2.929 1.00 27.79 92 LEU A CA 1
ATOM 661 C C . LEU A 1 92 ? 34.709 60.619 3.116 1.00 17.09 92 LEU A C 1
ATOM 662 O O . LEU A 1 92 ? 34.978 61.430 2.232 1.00 12.39 92 LEU A O 1
ATOM 667 N N . LYS A 1 93 ? 35.230 60.799 4.319 1.00 16.56 93 LYS A N 1
ATOM 668 C CA . LYS A 1 93 ? 36.237 61.801 4.623 1.00 14.13 93 LYS A CA 1
ATOM 669 C C . LYS A 1 93 ? 37.378 61.809 3.615 1.00 19.53 93 LYS A C 1
ATOM 670 O O . LYS A 1 93 ? 37.785 62.872 3.120 1.00 25.31 93 LYS A O 1
ATOM 676 N N . GLN A 1 94 ? 37.906 60.623 3.285 1.00 11.18 94 GLN A N 1
ATOM 677 C CA . GLN A 1 94 ? 39.072 60.612 2.403 1.00 17.30 94 GLN A CA 1
ATOM 678 C C . GLN A 1 94 ? 38.746 61.244 1.061 1.00 21.74 94 GLN A C 1
ATOM 679 O O . GLN A 1 94 ? 39.546 62.022 0.543 1.00 18.74 94 GLN A O 1
ATOM 685 N N . THR A 1 95 ? 37.570 60.878 0.556 1.00 18.46 95 THR A N 1
ATOM 686 C CA . THR A 1 95 ? 37.110 61.350 -0.747 1.00 16.24 95 THR A CA 1
ATOM 687 C C . THR A 1 95 ? 36.642 62.801 -0.625 1.00 12.81 95 THR A C 1
ATOM 688 O O . THR A 1 95 ? 36.753 63.567 -1.578 1.00 13.88 95 THR A O 1
ATOM 692 N N . LEU A 1 96 ? 36.143 63.163 0.554 1.00 8.38 96 LEU A N 1
ATOM 693 C CA . LEU A 1 96 ? 35.748 64.570 0.695 1.00 16.36 96 LEU A CA 1
ATOM 694 C C . LEU A 1 96 ? 36.979 65.467 0.743 1.00 27.01 96 LEU A C 1
ATOM 695 O O . LEU A 1 96 ? 36.976 66.613 0.280 1.00 18.31 96 LEU A O 1
ATOM 700 N N . LYS A 1 97 ? 38.066 64.929 1.316 1.00 20.21 97 LYS A N 1
ATOM 701 C CA . LYS A 1 97 ? 39.305 65.695 1.385 1.00 12.39 97 LYS A CA 1
ATOM 702 C C . LYS A 1 97 ? 39.738 66.134 -0.006 1.00 15.69 97 LYS A C 1
ATOM 703 O O . LYS A 1 97 ? 40.047 67.296 -0.277 1.00 21.67 97 LYS A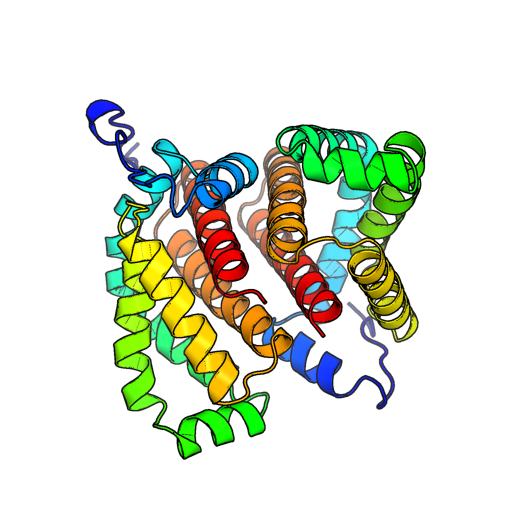 O 1
ATOM 709 N N . ARG A 1 98 ? 39.774 65.159 -0.895 1.00 8.87 98 ARG A N 1
ATOM 710 C CA . ARG A 1 98 ? 40.244 65.293 -2.275 1.00 13.73 98 ARG A CA 1
ATOM 711 C C . ARG A 1 98 ? 39.270 66.131 -3.082 1.00 22.46 98 ARG A C 1
ATOM 712 O O . ARG A 1 98 ? 39.621 66.990 -3.896 1.00 17.81 98 ARG A O 1
ATOM 720 N N . HIS A 1 99 ? 37.961 65.927 -2.900 1.00 22.79 99 HIS A N 1
ATOM 721 C CA . HIS A 1 99 ? 37.000 66.823 -3.545 1.00 17.58 99 HIS A CA 1
ATOM 722 C C . HIS A 1 99 ? 37.168 68.275 -3.097 1.00 17.12 99 HIS A C 1
ATOM 723 O O . HIS A 1 99 ? 37.149 69.213 -3.883 1.00 16.08 99 HIS A O 1
ATOM 730 N N . ILE A 1 100 ? 37.319 68.518 -1.797 1.00 9.30 100 ILE A N 1
ATOM 731 C CA . ILE A 1 100 ? 37.413 69.907 -1.341 1.00 14.28 100 ILE A CA 1
ATOM 732 C C . ILE A 1 100 ? 38.644 70.571 -1.948 1.00 28.84 100 ILE A C 1
ATOM 733 O O . ILE A 1 100 ? 38.622 71.656 -2.528 1.00 24.50 100 ILE A O 1
ATOM 738 N N . GLN A 1 101 ? 39.760 69.861 -1.824 1.00 26.66 101 GLN A N 1
ATOM 739 C CA . GLN A 1 101 ? 41.010 70.268 -2.438 1.00 31.44 101 GLN A CA 1
ATOM 740 C C . GLN A 1 101 ? 40.904 70.417 -3.944 1.00 21.61 101 GLN A C 1
ATOM 741 O O . GLN A 1 101 ? 41.672 71.192 -4.508 1.00 19.46 101 GLN A O 1
ATOM 747 N N . GLU A 1 102 ? 40.023 69.709 -4.639 1.00 25.22 102 GLU A N 1
ATOM 748 C CA . GLU A 1 102 ? 39.928 69.900 -6.089 1.00 28.07 102 GLU A CA 1
ATOM 749 C C . GLU A 1 102 ? 39.259 71.249 -6.383 1.00 22.36 102 GLU A C 1
ATOM 750 O O . GLU A 1 102 ? 39.377 71.807 -7.473 1.00 18.52 102 GLU A O 1
ATOM 756 N N . MET A 1 103 ? 38.543 71.778 -5.398 1.00 19.67 103 MET A N 1
ATOM 757 C CA . MET A 1 103 ? 37.942 73.097 -5.517 1.00 33.75 103 MET A CA 1
ATOM 758 C C . MET A 1 103 ? 38.961 74.237 -5.535 1.00 28.87 103 MET A C 1
ATOM 759 O O . MET A 1 103 ? 38.654 75.314 -6.044 1.00 25.29 103 MET A O 1
ATOM 764 N N . PHE A 1 104 ? 40.134 74.028 -4.950 1.00 27.68 104 PHE A N 1
ATOM 765 C CA . PHE A 1 104 ? 41.140 75.076 -4.815 1.00 23.16 104 PHE A CA 1
ATOM 766 C C . PHE A 1 104 ? 42.322 74.893 -5.749 1.00 24.97 104 PHE A C 1
ATOM 767 O O . PHE A 1 104 ? 43.448 75.332 -5.470 1.00 27.08 104 PHE A O 1
ATOM 775 N N . ALA A 1 105 ? 42.022 74.230 -6.860 1.00 16.55 105 ALA A N 1
ATOM 776 C CA . ALA A 1 105 ? 43.070 73.890 -7.823 1.00 35.89 105 ALA A CA 1
ATOM 777 C C . ALA A 1 105 ? 43.358 75.076 -8.735 1.00 35.61 105 ALA A C 1
ATOM 778 O O . ALA A 1 105 ? 44.436 75.191 -9.317 1.00 24.42 105 ALA A O 1
ATOM 780 N N . GLY A 1 106 ? 42.411 76.002 -8.876 1.00 30.10 106 GLY A N 1
ATOM 781 C CA . GLY A 1 106 ? 42.704 77.190 -9.672 1.00 20.75 106 GLY A CA 1
ATOM 782 C C . GLY A 1 106 ? 42.481 76.962 -11.149 1.00 17.31 106 GLY A C 1
ATOM 783 O O . GLY A 1 106 ? 42.837 77.799 -11.979 1.00 21.01 106 GLY A O 1
ATOM 784 N N . VAL A 1 107 ? 41.877 75.825 -11.516 1.00 20.76 107 VAL A N 1
ATOM 785 C CA . VAL A 1 107 ? 41.530 75.609 -12.915 1.00 10.22 107 VAL A CA 1
ATOM 786 C C . VAL A 1 107 ? 40.135 75.014 -13.059 1.00 23.26 107 VAL A C 1
ATOM 787 O O . VAL A 1 107 ? 39.826 74.017 -12.399 1.00 49.21 107 VAL A O 1
ATOM 791 N N . ILE A 1 108 ? 39.306 75.595 -13.923 1.00 23.03 108 ILE A N 1
ATOM 792 C CA . ILE A 1 108 ? 38.024 74.949 -14.214 1.00 29.73 108 ILE A CA 1
ATOM 793 C C . ILE A 1 108 ? 38.143 74.274 -15.564 1.00 26.55 108 ILE A C 1
ATOM 794 O O . ILE A 1 108 ? 38.372 74.981 -16.540 1.00 20.49 108 ILE A O 1
ATOM 799 N N . ASP A 1 109 ? 38.014 72.955 -15.679 1.00 28.06 109 ASP A N 1
ATOM 800 C CA . ASP A 1 109 ? 38.055 72.454 -17.062 1.00 18.80 109 ASP A CA 1
ATOM 801 C C . ASP A 1 109 ? 36.933 71.439 -17.229 1.00 21.46 109 ASP A C 1
ATOM 802 O O . ASP A 1 109 ? 36.150 71.261 -16.300 1.00 25.31 109 ASP A O 1
ATOM 807 N N . ASP A 1 110 ? 36.866 70.828 -18.405 1.00 26.15 110 ASP A N 1
ATOM 808 C CA . ASP A 1 110 ? 35.829 69.829 -18.656 1.00 25.51 110 ASP A CA 1
ATOM 809 C C . ASP A 1 110 ? 35.839 68.783 -17.542 1.00 30.93 110 ASP A C 1
ATOM 810 O O . ASP A 1 110 ? 34.793 68.424 -16.999 1.00 42.45 110 ASP A O 1
ATOM 815 N N . GLU A 1 111 ? 37.024 68.296 -17.172 1.00 19.71 111 GLU A N 1
ATOM 816 C CA . GLU A 1 111 ? 37.065 67.149 -16.280 1.00 27.92 111 GLU A CA 1
ATOM 817 C C . GLU A 1 111 ? 36.480 67.525 -14.931 1.00 32.13 111 GLU A C 1
ATOM 818 O O . GLU A 1 111 ? 35.789 66.749 -14.264 1.00 21.29 111 GLU A O 1
ATOM 824 N N . PHE A 1 112 ? 36.791 68.771 -14.567 1.00 21.11 112 PHE A N 1
ATOM 825 C CA . PHE A 1 112 ? 36.252 69.344 -13.348 1.00 16.13 112 PHE A CA 1
ATOM 826 C C . PHE A 1 112 ? 34.720 69.261 -13.356 1.00 22.44 112 PHE A C 1
ATOM 827 O O . PHE A 1 112 ? 34.059 68.772 -12.443 1.00 21.21 112 PHE A O 1
ATOM 835 N N . ILE A 1 113 ? 34.119 69.764 -14.429 1.00 17.91 113 ILE A N 1
ATOM 836 C CA . ILE A 1 113 ? 32.677 69.711 -14.575 1.00 21.16 113 ILE A CA 1
ATOM 837 C C . ILE A 1 113 ? 32.173 68.273 -14.502 1.00 26.16 113 ILE A C 1
ATOM 838 O O . ILE A 1 113 ? 31.358 67.930 -13.640 1.00 22.77 113 ILE A O 1
ATOM 843 N N . GLU A 1 114 ? 32.659 67.448 -15.417 1.00 27.25 114 GLU A N 1
ATOM 844 C CA . GLU A 1 114 ? 32.255 66.052 -15.545 1.00 31.20 114 GLU A CA 1
ATOM 845 C C . GLU A 1 114 ? 32.324 65.312 -14.212 1.00 33.74 114 GLU A C 1
ATOM 846 O O . GLU A 1 114 ? 31.404 64.581 -13.818 1.00 28.70 114 GLU A O 1
ATOM 852 N N . LYS A 1 115 ? 33.403 65.494 -13.458 1.00 18.72 115 LYS A N 1
ATOM 853 C CA . LYS A 1 115 ? 33.438 64.953 -12.095 1.00 22.48 115 LYS A CA 1
ATOM 854 C C . LYS A 1 115 ? 32.298 65.525 -11.259 1.00 24.87 115 LYS A C 1
ATOM 855 O O . LYS A 1 115 ? 31.647 64.842 -10.459 1.00 24.05 115 LYS A O 1
ATOM 861 N N . ARG A 1 116 ? 31.987 66.817 -11.403 1.00 20.87 116 ARG A N 1
ATOM 862 C CA . ARG A 1 116 ? 30.894 67.314 -10.555 1.00 30.40 116 ARG A CA 1
ATOM 863 C C . ARG A 1 116 ? 29.584 66.661 -10.977 1.00 27.02 116 ARG A C 1
ATOM 864 O O . ARG A 1 116 ? 28.770 66.247 -10.140 1.00 22.31 116 ARG A O 1
ATOM 872 N N . ASN A 1 117 ? 29.349 66.501 -12.280 1.00 17.36 117 ASN A N 1
ATOM 873 C CA . ASN A 1 117 ? 28.096 65.852 -12.685 1.00 19.52 117 ASN A CA 1
A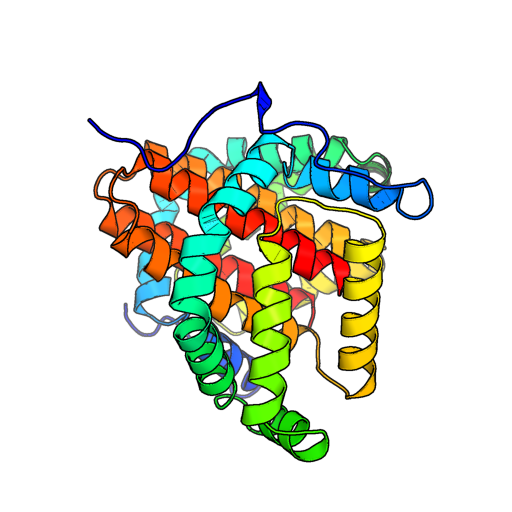TOM 874 C C . ASN A 1 117 ? 28.029 64.432 -12.136 1.00 26.53 117 ASN A C 1
ATOM 875 O O . ASN A 1 117 ? 26.972 63.897 -11.801 1.00 26.86 117 ASN A O 1
ATOM 880 N N . ARG A 1 118 ? 29.196 63.805 -12.030 1.00 19.57 118 ARG A N 1
ATOM 881 C CA . ARG A 1 118 ? 29.199 62.413 -11.560 1.00 24.27 118 ARG A CA 1
ATOM 882 C C . ARG A 1 118 ? 28.804 62.344 -10.102 1.00 19.93 118 ARG A C 1
ATOM 883 O O . ARG A 1 118 ? 28.041 61.473 -9.679 1.00 19.24 118 ARG A O 1
ATOM 891 N N . ILE A 1 119 ? 29.319 63.266 -9.282 1.00 19.17 119 ILE A N 1
ATOM 892 C CA . ILE A 1 119 ? 29.003 63.123 -7.853 1.00 19.60 119 ILE A CA 1
ATOM 893 C C . ILE A 1 119 ? 27.549 63.512 -7.590 1.00 25.18 119 ILE A C 1
ATOM 894 O O . ILE A 1 119 ? 26.918 63.057 -6.634 1.00 30.13 119 ILE A O 1
ATOM 899 N N . ALA A 1 120 ? 27.012 64.351 -8.466 1.00 18.72 120 ALA A N 1
ATOM 900 C CA . ALA A 1 120 ? 25.620 64.732 -8.390 1.00 25.90 120 ALA A CA 1
ATOM 901 C C . ALA A 1 120 ? 24.706 63.517 -8.557 1.00 16.54 120 ALA A C 1
ATOM 902 O O . ALA A 1 120 ? 23.792 63.295 -7.773 1.00 22.47 120 ALA A O 1
ATOM 904 N N . SER A 1 121 ? 24.970 62.775 -9.615 1.00 16.85 121 SER A N 1
ATOM 905 C CA . SER A 1 121 ? 24.192 61.604 -10.007 1.00 26.54 121 SER A CA 1
ATOM 906 C C . SER A 1 121 ? 24.211 60.575 -8.883 1.00 27.10 121 SER A C 1
ATOM 907 O O . SER A 1 121 ? 23.227 59.927 -8.527 1.00 17.88 121 SER A O 1
ATOM 910 N N . ILE A 1 122 ? 25.405 60.484 -8.288 1.00 20.17 122 ILE A N 1
ATOM 911 C CA . ILE A 1 122 ? 25.610 59.591 -7.164 1.00 20.96 122 ILE A CA 1
ATOM 912 C C . ILE A 1 122 ? 24.724 59.999 -6.001 1.00 15.69 122 ILE A C 1
ATOM 913 O O . ILE A 1 122 ? 24.127 59.116 -5.383 1.00 19.22 122 ILE A O 1
ATOM 918 N N . HIS A 1 123 ? 24.628 61.288 -5.679 1.00 12.05 123 HIS A N 1
ATOM 919 C CA . HIS A 1 123 ? 23.832 61.614 -4.491 1.00 6.21 123 HIS A CA 1
ATOM 920 C C . HIS A 1 123 ? 22.357 61.450 -4.858 1.00 14.78 123 HIS A C 1
ATOM 921 O O . HIS A 1 123 ? 21.469 61.178 -4.054 1.00 17.44 123 HIS A O 1
ATOM 928 N N . LEU A 1 124 ? 22.095 61.641 -6.154 1.00 12.27 124 LEU A N 1
ATOM 929 C CA . LEU A 1 124 ? 20.712 61.462 -6.590 1.00 14.11 124 LEU A CA 1
ATOM 930 C C . LEU A 1 124 ? 20.278 60.022 -6.317 1.00 14.93 124 LEU A C 1
ATOM 931 O O . LEU A 1 124 ? 19.260 59.772 -5.684 1.00 32.72 124 LEU A O 1
ATOM 936 N N . ARG A 1 125 ? 21.080 59.086 -6.805 1.00 14.41 125 ARG A N 1
ATOM 937 C CA . ARG A 1 125 ? 20.878 57.660 -6.680 1.00 16.69 125 ARG A CA 1
ATOM 938 C C . ARG A 1 125 ? 20.574 57.200 -5.263 1.00 22.12 125 ARG A C 1
ATOM 939 O O . ARG A 1 125 ? 19.568 56.517 -5.037 1.00 26.71 125 ARG A O 1
ATOM 947 N N . ILE A 1 126 ? 21.455 57.564 -4.335 1.00 16.21 126 ILE A N 1
ATOM 948 C CA . ILE A 1 126 ? 21.344 57.135 -2.939 1.00 3.47 126 ILE A CA 1
ATOM 949 C C . ILE A 1 126 ? 20.216 57.868 -2.230 1.00 7.82 126 ILE A C 1
ATOM 950 O O . ILE A 1 126 ? 19.960 57.612 -1.058 1.00 16.02 126 ILE A O 1
ATOM 955 N N . GLY A 1 127 ? 19.546 58.792 -2.938 1.00 9.23 127 GLY A N 1
ATOM 956 C CA . GLY A 1 127 ? 18.419 59.458 -2.323 1.00 20.14 127 GLY A CA 1
ATOM 957 C C . GLY A 1 127 ? 18.752 60.636 -1.443 1.00 18.54 127 GLY A C 1
ATOM 958 O O . GLY A 1 127 ? 18.019 60.890 -0.480 1.00 24.26 127 GLY A O 1
ATOM 959 N N . LEU A 1 128 ? 19.797 61.420 -1.692 1.00 21.13 128 LEU A N 1
ATOM 960 C CA . LEU A 1 128 ? 19.975 62.638 -0.881 1.00 14.15 128 LEU A CA 1
ATOM 961 C C . LEU A 1 128 ? 18.969 63.691 -1.332 1.00 4.97 128 LEU A C 1
ATOM 962 O O . LEU A 1 128 ? 18.802 63.863 -2.529 1.00 17.54 128 LEU A O 1
ATOM 967 N N . LEU A 1 129 ? 18.273 64.357 -0.411 1.00 19.10 129 LEU A N 1
ATOM 968 C CA . LEU A 1 129 ? 17.298 65.349 -0.899 1.00 19.94 129 LEU A CA 1
ATOM 969 C C . LEU A 1 129 ? 18.056 66.648 -1.130 1.00 25.68 129 LEU A C 1
ATOM 970 O O . LEU A 1 129 ? 19.003 66.880 -0.378 1.00 10.77 129 LEU A O 1
ATOM 975 N N . PRO A 1 130 ? 17.716 67.456 -2.120 1.00 23.66 130 PRO A N 1
ATOM 976 C CA . PRO A 1 130 ? 18.584 68.607 -2.427 1.00 22.93 130 PRO A CA 1
ATOM 977 C C . PRO A 1 130 ? 18.687 69.583 -1.274 1.00 22.79 130 PRO A C 1
ATOM 978 O O . PRO A 1 130 ? 19.621 70.375 -1.171 1.00 20.93 130 PRO A O 1
ATOM 982 N N . LYS A 1 131 ? 17.735 69.587 -0.337 1.00 12.48 131 LYS A N 1
ATOM 983 C CA . LYS A 1 131 ? 17.906 70.711 0.607 1.00 21.05 131 LYS A CA 1
ATOM 984 C C . LYS A 1 131 ? 18.994 70.359 1.602 1.00 19.91 131 LYS A C 1
ATOM 985 O O . LYS A 1 131 ? 19.685 71.245 2.101 1.00 10.06 131 LYS A O 1
ATOM 991 N N . TRP A 1 132 ? 19.174 69.073 1.915 1.00 23.59 132 TRP A N 1
ATOM 992 C CA . TRP A 1 132 ? 20.275 68.737 2.827 1.00 14.45 132 TRP A CA 1
ATOM 993 C C . TRP A 1 132 ? 21.606 68.908 2.092 1.00 21.90 132 TRP A C 1
ATOM 994 O O . TRP A 1 132 ? 22.598 69.354 2.665 1.00 33.46 132 TRP A O 1
ATOM 1005 N N . TYR A 1 133 ? 21.676 68.553 0.814 1.00 26.46 133 TYR A N 1
ATOM 1006 C CA . TYR A 1 133 ? 22.890 68.773 0.024 1.00 17.27 133 TYR A CA 1
ATOM 1007 C C . TYR A 1 133 ? 23.305 70.239 0.113 1.00 25.71 133 TYR A C 1
ATOM 1008 O O . TYR A 1 133 ? 24.431 70.592 0.445 1.00 27.02 133 TYR A O 1
ATOM 1017 N N . MET A 1 134 ? 22.374 71.148 -0.163 1.00 23.95 134 MET A N 1
ATOM 1018 C CA . MET A 1 134 ? 22.675 72.573 -0.120 1.00 20.86 134 MET A CA 1
ATOM 1019 C C . MET A 1 134 ? 23.091 73.065 1.245 1.00 20.17 134 MET A C 1
ATOM 1020 O O . MET A 1 134 ? 24.049 73.831 1.398 1.00 21.09 134 MET A O 1
ATOM 1025 N N . GLY A 1 135 ? 22.353 72.623 2.259 1.00 13.31 135 GLY A N 1
ATOM 1026 C CA . GLY A 1 135 ? 22.677 73.046 3.616 1.00 8.47 135 GLY A CA 1
ATOM 1027 C C . GLY A 1 135 ? 24.080 72.650 4.031 1.00 27.91 135 GLY A C 1
ATOM 1028 O O . GLY A 1 135 ? 24.703 73.315 4.859 1.00 25.60 135 GLY A O 1
ATOM 1029 N N . ALA A 1 136 ? 24.570 71.545 3.468 1.00 20.35 136 ALA A N 1
ATOM 1030 C CA . ALA A 1 136 ? 25.829 70.970 3.916 1.00 26.61 136 ALA A CA 1
ATOM 1031 C C . ALA A 1 136 ? 27.011 71.813 3.455 1.00 26.54 136 ALA A C 1
ATOM 1032 O O . ALA A 1 136 ? 28.046 71.845 4.120 1.00 33.55 136 ALA A O 1
ATOM 1034 N N . PHE A 1 137 ? 26.888 72.502 2.327 1.00 31.13 137 PHE A N 1
ATOM 1035 C CA . PHE A 1 137 ? 27.956 73.371 1.849 1.00 37.00 137 PHE A CA 1
ATOM 1036 C C . PHE A 1 137 ? 28.200 74.551 2.789 1.00 45.38 137 PHE A C 1
ATOM 1037 O O . PHE A 1 137 ? 29.232 75.220 2.723 1.00 56.49 137 PHE A O 1
ATOM 1045 N N . GLN A 1 138 ? 27.242 74.818 3.675 1.00 37.21 138 GLN A N 1
ATOM 1046 C CA . GLN A 1 138 ? 27.404 75.956 4.573 1.00 36.61 138 GLN A CA 1
ATOM 1047 C C . GLN A 1 138 ? 28.362 75.631 5.706 1.00 40.84 138 GLN A C 1
ATOM 1048 O O . GLN A 1 138 ? 29.050 76.552 6.172 1.00 21.09 138 GLN A O 1
ATOM 1054 N N . GLU A 1 139 ? 28.473 74.378 6.175 1.00 34.39 139 GLU A N 1
ATOM 1055 C CA . GLU A 1 139 ? 29.488 74.184 7.223 1.00 19.07 139 GLU A CA 1
ATOM 1056 C C . GLU A 1 139 ? 30.869 74.317 6.587 1.00 8.71 139 GLU A C 1
ATOM 1057 O O . GLU A 1 139 ? 31.862 74.683 7.212 1.00 16.80 139 GLU A O 1
ATOM 1063 N N . LEU A 1 140 ? 30.948 74.000 5.292 1.00 11.26 140 LEU A N 1
ATOM 1064 C CA . LEU A 1 140 ? 32.268 74.107 4.668 1.00 23.69 140 LEU A CA 1
ATOM 1065 C C . LEU A 1 140 ? 32.719 75.567 4.655 1.00 18.96 140 LEU A C 1
ATOM 1066 O O . LEU A 1 140 ? 33.839 75.923 5.009 1.00 25.05 140 LEU A O 1
ATOM 1071 N N . LEU A 1 141 ? 31.800 76.426 4.225 1.00 28.46 141 LEU A N 1
ATOM 1072 C CA . LEU A 1 141 ? 32.032 77.846 4.048 1.00 26.49 141 LEU A CA 1
ATOM 1073 C C . LEU A 1 141 ? 32.545 78.496 5.332 1.00 28.25 141 LEU A C 1
ATOM 1074 O O . LEU A 1 141 ? 33.472 79.299 5.289 1.00 22.56 141 LEU A O 1
ATOM 1079 N N . LEU A 1 142 ? 31.898 78.104 6.417 1.00 17.90 142 LEU A N 1
ATOM 1080 C CA . LEU A 1 142 ? 32.094 78.557 7.776 1.00 26.70 142 LEU A CA 1
ATOM 1081 C C . LEU A 1 142 ? 33.426 78.085 8.332 1.00 33.97 142 LEU A C 1
ATOM 1082 O O . LEU A 1 142 ? 34.133 78.796 9.048 1.00 33.05 142 LEU A O 1
ATOM 1087 N N . SER A 1 143 ? 33.755 76.823 7.993 1.00 33.58 143 SER A N 1
ATOM 1088 C CA . SER A 1 143 ? 35.059 76.360 8.479 1.00 30.95 143 SER A CA 1
ATOM 1089 C C . SER A 1 143 ? 36.128 77.088 7.671 1.00 18.01 143 SER A C 1
ATOM 1090 O O . SER A 1 143 ? 37.182 77.431 8.193 1.00 20.09 143 SER A O 1
ATOM 1095 N N . MET A 1 144 ? 35.846 77.342 6.388 1.00 15.56 144 MET A N 1
ATOM 1096 C CA . MET A 1 144 ? 36.905 78.020 5.624 1.00 22.84 144 MET A CA 1
ATOM 1097 C C . MET A 1 144 ? 37.112 79.450 6.120 1.00 29.44 144 MET A C 1
ATOM 1098 O O . MET A 1 144 ? 38.247 79.870 6.359 1.00 25.88 144 MET A O 1
ATOM 1103 N N . ILE A 1 145 ? 36.033 80.203 6.288 1.00 29.92 145 ILE A N 1
ATOM 1104 C CA . ILE A 1 145 ? 36.105 81.588 6.747 1.00 29.38 145 ILE A CA 1
ATOM 1105 C C . ILE A 1 145 ? 36.944 81.706 8.013 1.00 30.89 145 ILE A C 1
ATOM 1106 O O . ILE A 1 145 ? 37.733 82.640 8.111 1.00 33.16 145 ILE A O 1
ATOM 1111 N N . ASP A 1 146 ? 36.756 80.758 8.915 1.00 30.29 146 ASP A N 1
ATOM 1112 C CA . ASP A 1 146 ? 37.476 80.560 10.155 1.00 28.02 146 ASP A CA 1
ATOM 1113 C C . ASP A 1 146 ? 38.962 80.326 9.923 1.00 33.77 146 ASP A C 1
ATOM 1114 O O . ASP A 1 146 ? 39.858 80.759 10.649 1.00 57.46 146 ASP A O 1
ATOM 1119 N N . ILE A 1 147 ? 39.264 79.584 8.854 1.00 31.11 147 ILE A N 1
ATOM 1120 C CA . ILE A 1 147 ? 40.688 79.347 8.581 1.00 28.89 147 ILE A CA 1
ATOM 1121 C C . ILE A 1 147 ? 41.366 80.591 8.029 1.00 23.39 147 ILE A C 1
ATOM 1122 O O . ILE A 1 147 ? 42.498 80.942 8.358 1.00 27.15 147 ILE A O 1
ATOM 1127 N N . TYR A 1 148 ? 40.647 81.275 7.146 1.00 21.38 148 TYR A N 1
ATOM 1128 C CA . TYR A 1 148 ? 41.102 82.540 6.582 1.00 17.78 148 TYR A CA 1
ATOM 1129 C C . TYR A 1 148 ? 41.389 83.558 7.675 1.00 18.26 148 TYR A C 1
ATOM 1130 O O . TYR A 1 148 ? 42.458 84.160 7.755 1.00 37.38 148 TYR A O 1
ATOM 1139 N N . GLU A 1 149 ? 40.425 83.773 8.566 1.00 25.33 149 GLU A N 1
ATOM 1140 C CA . GLU A 1 149 ? 40.604 84.792 9.594 1.00 37.79 149 GLU A CA 1
ATOM 1141 C C . GLU A 1 149 ? 41.824 84.498 10.451 1.00 45.42 149 GLU A C 1
ATOM 1142 O O . GLU A 1 149 ? 42.631 85.370 10.773 1.00 45.14 149 GLU A O 1
ATOM 1148 N N . ALA A 1 150 ? 41.994 83.231 10.823 1.00 40.29 150 ALA A N 1
ATOM 1149 C CA . ALA A 1 150 ? 43.188 82.943 11.626 1.00 31.82 150 ALA A CA 1
ATOM 1150 C C . ALA A 1 150 ? 44.431 83.218 10.813 1.00 27.82 150 ALA A C 1
ATOM 1151 O O . ALA A 1 150 ? 45.511 83.584 11.274 1.00 30.88 150 ALA A O 1
ATOM 1153 N N . SER A 1 151 ? 44.356 83.049 9.487 1.00 25.00 151 SER A N 1
ATOM 1154 C CA . SER A 1 151 ? 45.659 83.086 8.805 1.00 28.07 151 SER A CA 1
ATOM 1155 C C . SER A 1 151 ? 45.866 84.332 7.969 1.00 38.97 151 SER A C 1
ATOM 1156 O O . SER A 1 151 ? 46.959 84.723 7.548 1.00 23.52 151 SER A O 1
ATOM 1159 N N . ILE A 1 152 ? 44.788 85.044 7.660 1.00 33.60 152 ILE A N 1
ATOM 1160 C CA . ILE A 1 152 ? 44.932 86.195 6.764 1.00 34.38 152 ILE A CA 1
ATOM 1161 C C . ILE A 1 152 ? 44.518 87.464 7.489 1.00 30.17 152 ILE A C 1
ATOM 1162 O O . ILE A 1 152 ? 43.317 87.752 7.552 1.00 51.46 152 ILE A O 1
ATOM 1167 N N . THR A 1 153 ? 45.486 88.187 8.039 1.00 28.70 153 THR A N 1
ATOM 1168 C CA . THR A 1 153 ? 45.218 89.290 8.964 1.00 35.94 153 THR A CA 1
ATOM 1169 C C . THR A 1 153 ? 45.058 90.634 8.269 1.00 43.14 153 THR A C 1
ATOM 1170 O O . THR A 1 153 ? 44.627 91.624 8.869 1.00 42.59 153 THR A O 1
ATOM 1174 N N . ASN A 1 154 ? 45.394 90.675 6.979 1.00 24.94 154 ASN A N 1
ATOM 1175 C CA . ASN A 1 154 ? 45.041 91.857 6.196 1.00 22.08 154 ASN A CA 1
ATOM 1176 C C . ASN A 1 154 ? 43.539 91.806 5.922 1.00 34.48 154 ASN A C 1
ATOM 1177 O O . ASN A 1 154 ? 43.137 90.888 5.195 1.00 34.25 154 ASN A O 1
ATOM 1182 N N . GLN A 1 155 ? 42.736 92.714 6.463 1.00 27.76 155 GLN A N 1
ATOM 1183 C CA . GLN A 1 155 ? 41.292 92.757 6.288 1.00 23.37 155 GLN A CA 1
ATOM 1184 C C . GLN A 1 155 ? 40.875 92.690 4.826 1.00 29.72 155 GLN A C 1
ATOM 1185 O O . GLN A 1 155 ? 39.902 92.044 4.429 1.00 42.53 155 GLN A O 1
ATOM 1191 N N . GLN A 1 156 ? 41.618 93.383 3.965 1.00 21.47 156 GLN A N 1
ATOM 1192 C CA . GLN A 1 156 ? 41.213 93.421 2.558 1.00 19.86 156 GLN A CA 1
ATOM 1193 C C . GLN A 1 156 ? 41.457 92.109 1.831 1.00 21.16 156 GLN A C 1
ATOM 1194 O O . GLN A 1 156 ? 40.637 91.738 0.992 1.00 19.82 156 GLN A O 1
ATOM 1200 N N . GLU A 1 157 ? 42.559 91.434 2.125 1.00 30.96 157 GLU A N 1
ATOM 1201 C CA . GLU A 1 157 ? 42.892 90.127 1.570 1.00 30.77 157 GLU A CA 1
ATOM 1202 C C . GLU A 1 157 ? 41.935 89.048 2.074 1.00 23.24 157 GLU A C 1
ATOM 1203 O O . GLU A 1 157 ? 41.575 88.120 1.350 1.00 28.53 157 GLU A O 1
ATOM 1209 N N . LEU A 1 158 ? 41.508 89.202 3.317 1.00 26.94 158 LEU A N 1
ATOM 1210 C CA . LEU A 1 158 ? 40.488 88.371 3.945 1.00 31.13 158 LEU A CA 1
ATOM 1211 C C . LEU A 1 158 ? 39.208 88.363 3.118 1.00 32.43 158 LEU A C 1
ATOM 1212 O O . LEU A 1 158 ? 38.667 87.316 2.760 1.00 19.35 158 LEU A O 1
ATOM 1217 N N . LEU A 1 159 ? 38.726 89.574 2.805 1.00 23.25 159 LEU A N 1
ATOM 1218 C CA . LEU A 1 159 ? 37.470 89.619 2.079 1.00 20.70 159 LEU A CA 1
ATOM 1219 C C . LEU A 1 159 ? 37.654 88.948 0.729 1.00 27.86 159 LEU A C 1
ATOM 1220 O O . LEU A 1 159 ? 36.773 88.320 0.150 1.00 19.32 159 LEU A O 1
ATOM 1225 N N . LYS A 1 160 ? 38.875 89.150 0.230 1.00 23.62 160 LYS A N 1
ATOM 1226 C CA . LYS A 1 160 ? 39.149 88.659 -1.121 1.00 15.70 160 LYS A CA 1
ATOM 1227 C C . LYS A 1 160 ? 39.121 87.134 -1.097 1.00 10.44 160 LYS A C 1
ATOM 1228 O O . LYS A 1 160 ? 38.648 86.493 -2.039 1.00 16.13 160 LYS A O 1
ATOM 1234 N N . ALA A 1 161 ? 39.622 86.535 -0.017 1.00 15.62 161 ALA A N 1
ATOM 1235 C CA . ALA A 1 161 ? 39.596 85.062 0.024 1.00 18.15 161 ALA A CA 1
ATOM 1236 C C . ALA A 1 161 ? 38.166 84.551 0.163 1.00 22.43 161 ALA A C 1
ATOM 1237 O O . ALA A 1 161 ? 37.710 83.623 -0.491 1.00 21.52 161 ALA A O 1
ATOM 1239 N N . ILE A 1 162 ? 37.390 85.186 1.028 1.00 24.88 162 ILE A N 1
ATOM 1240 C CA . ILE A 1 162 ? 35.971 84.887 1.215 1.00 16.15 162 ILE A CA 1
ATOM 1241 C C . ILE A 1 162 ? 35.192 85.018 -0.067 1.00 23.95 162 ILE A C 1
ATOM 1242 O O . ILE A 1 162 ? 34.419 84.132 -0.462 1.00 27.34 162 ILE A O 1
ATOM 1247 N N . LYS A 1 163 ? 35.364 86.116 -0.815 1.00 23.23 163 LYS A N 1
ATOM 1248 C CA . LYS A 1 163 ? 34.550 86.229 -2.025 1.00 21.38 163 LYS A CA 1
ATOM 1249 C C . LYS A 1 163 ? 34.827 85.130 -3.040 1.00 10.03 163 LYS A C 1
ATOM 1250 O O . LYS A 1 163 ? 33.877 84.605 -3.615 1.00 23.02 163 LYS A O 1
ATOM 1256 N N . ALA A 1 164 ? 36.102 84.820 -3.264 1.00 20.81 164 ALA A N 1
ATOM 1257 C CA . ALA A 1 164 ? 36.497 83.773 -4.193 1.00 24.98 164 ALA A CA 1
ATOM 1258 C C . ALA A 1 164 ? 35.835 82.433 -3.837 1.00 10.49 164 ALA A C 1
ATOM 1259 O O . ALA A 1 164 ? 35.303 81.764 -4.729 1.00 25.46 164 ALA A O 1
ATOM 1261 N N . THR A 1 165 ? 35.908 82.136 -2.552 1.00 13.23 165 THR A N 1
ATOM 1262 C CA . THR A 1 165 ? 35.360 80.929 -1.931 1.00 19.87 165 THR A CA 1
ATOM 1263 C C . THR A 1 165 ? 33.849 80.873 -2.098 1.00 22.06 165 THR A C 1
ATOM 1264 O O . THR A 1 165 ? 33.325 79.843 -2.543 1.00 14.87 165 THR A O 1
ATOM 1268 N N . THR A 1 166 ? 33.132 81.954 -1.776 1.00 14.48 166 THR A N 1
ATOM 1269 C CA . THR A 1 166 ? 31.679 81.900 -2.010 1.00 13.61 166 THR A CA 1
ATOM 1270 C C . THR A 1 166 ? 31.401 81.638 -3.480 1.00 9.79 166 THR A C 1
ATOM 1271 O O . THR A 1 166 ? 30.441 81.022 -3.937 1.00 15.52 166 THR A O 1
ATOM 1275 N N . LYS A 1 167 ? 32.309 82.129 -4.340 1.00 9.65 167 LYS A N 1
ATOM 1276 C CA . LYS A 1 167 ? 32.084 81.895 -5.759 1.00 11.06 167 LYS A CA 1
ATOM 1277 C C . LYS A 1 167 ? 32.243 80.428 -6.138 1.00 24.62 167 LYS A C 1
ATOM 1278 O O . LYS A 1 167 ? 31.463 79.797 -6.860 1.00 13.58 167 LYS A O 1
ATOM 1284 N N . ILE A 1 168 ? 33.317 79.813 -5.651 1.00 18.75 168 ILE A N 1
ATOM 1285 C CA . ILE A 1 168 ? 33.548 78.432 -6.112 1.00 23.05 168 ILE A CA 1
ATOM 1286 C C . ILE A 1 168 ? 32.482 77.542 -5.504 1.00 20.65 168 ILE A C 1
ATOM 1287 O O . ILE A 1 168 ? 31.934 76.650 -6.153 1.00 14.47 168 ILE A O 1
ATOM 1292 N N . LEU A 1 169 ? 32.102 77.813 -4.244 1.00 19.16 169 LEU A N 1
ATOM 1293 C CA . LEU A 1 169 ? 31.027 76.991 -3.675 1.00 19.40 169 LEU A CA 1
ATOM 1294 C C . LEU A 1 169 ? 29.711 77.140 -4.427 1.00 18.32 169 LEU A C 1
ATOM 1295 O O . LEU A 1 169 ? 29.013 76.142 -4.667 1.00 25.61 169 LEU A O 1
ATOM 1300 N N . ASN A 1 170 ? 29.334 78.350 -4.813 1.00 12.32 170 ASN A N 1
ATOM 1301 C CA . ASN A 1 170 ? 28.105 78.527 -5.599 1.00 17.65 170 ASN A CA 1
ATOM 1302 C C . ASN A 1 170 ? 28.181 77.782 -6.924 1.00 15.29 170 ASN A C 1
ATOM 1303 O O . ASN A 1 170 ? 27.187 77.200 -7.374 1.00 22.19 170 ASN A O 1
ATOM 1308 N N . LEU A 1 171 ? 29.341 77.788 -7.595 1.00 25.23 171 LEU A N 1
ATOM 1309 C CA . LEU A 1 171 ? 29.438 77.005 -8.828 1.00 27.77 171 LEU A CA 1
ATOM 1310 C C . LEU A 1 171 ? 29.259 75.510 -8.536 1.00 12.01 171 LEU A C 1
ATOM 1311 O O . LEU A 1 171 ? 28.555 74.825 -9.258 1.00 21.97 171 LEU A O 1
ATOM 1316 N N . GLU A 1 172 ? 29.890 75.027 -7.476 1.00 13.49 172 GLU A N 1
ATOM 1317 C CA . GLU A 1 172 ? 29.644 73.664 -7.011 1.00 16.93 172 GLU A CA 1
ATOM 1318 C C . GLU A 1 172 ? 28.146 73.398 -6.894 1.00 27.98 172 GLU A C 1
ATOM 1319 O O . GLU A 1 172 ? 27.598 72.421 -7.419 1.00 21.83 172 GLU A O 1
ATOM 1325 N N . GLN A 1 173 ? 27.410 74.273 -6.197 1.00 19.25 173 GLN A N 1
ATOM 1326 C CA . GLN A 1 173 ? 25.980 73.976 -6.075 1.00 15.95 173 GLN A CA 1
ATOM 1327 C C . GLN A 1 173 ? 25.277 73.986 -7.416 1.00 16.57 173 GLN A C 1
ATOM 1328 O O . GLN A 1 173 ? 24.382 73.180 -7.695 1.00 18.48 173 GLN A O 1
ATOM 1334 N N . GLN A 1 174 ? 25.658 74.899 -8.305 1.00 16.00 174 GLN A N 1
ATOM 1335 C CA . GLN A 1 174 ? 25.023 74.922 -9.620 1.00 19.15 174 GLN A CA 1
ATOM 1336 C C . GLN A 1 174 ? 25.247 73.621 -10.394 1.00 26.89 174 GLN A C 1
ATOM 1337 O O . GLN A 1 174 ? 24.357 73.136 -11.089 1.00 28.13 174 GLN A O 1
ATOM 1343 N N . LEU A 1 175 ? 26.450 73.082 -10.290 1.00 21.97 175 LEU A N 1
ATOM 1344 C CA . LEU A 1 175 ? 26.832 71.863 -10.993 1.00 28.59 175 LEU A CA 1
ATOM 1345 C C . LEU A 1 175 ? 26.022 70.653 -10.574 1.00 20.43 175 LEU A C 1
ATOM 1346 O O . LEU A 1 175 ? 25.600 69.840 -11.384 1.00 31.94 175 LEU A O 1
ATOM 1351 N N . VAL A 1 176 ? 25.789 70.515 -9.265 1.00 25.23 176 VAL A N 1
ATOM 1352 C CA . VAL A 1 176 ? 25.044 69.334 -8.834 1.00 33.34 176 VAL A CA 1
ATOM 1353 C C . VAL A 1 176 ? 23.551 69.483 -9.084 1.00 47.77 176 VAL A C 1
ATOM 1354 O O . VAL A 1 176 ? 22.864 68.457 -9.136 1.00 44.07 176 VAL A O 1
ATOM 1358 N N . LEU A 1 177 ? 22.994 70.679 -9.252 1.00 48.95 177 LEU A N 1
ATOM 1359 C CA . LEU A 1 177 ? 21.541 70.783 -9.398 1.00 46.32 177 LEU A CA 1
ATOM 1360 C C . LEU A 1 177 ? 21.060 70.764 -10.837 1.00 58.63 177 LEU A C 1
ATOM 1361 O O . LEU A 1 177 ? 21.729 71.319 -11.715 1.00 50.65 177 LEU A O 1
ATOM 1366 N N . GLU A 1 178 ? 19.920 70.153 -11.113 1.00 78.42 178 GLU A N 1
ATOM 1367 C CA . GLU A 1 178 ? 19.057 69.369 -10.244 1.00 94.55 178 GLU A CA 1
ATOM 1368 C C . GLU A 1 178 ? 18.665 68.067 -10.970 1.00 107.89 178 GLU A C 1
ATOM 1369 O O . GLU A 1 178 ? 17.466 68.038 -11.424 1.00 128.07 178 GLU A O 1
ATOM 1376 N N . GLN B 1 21 ? 18.167 89.366 20.668 1.00 106.08 21 GLN B N 1
ATOM 1377 C CA . GLN B 1 21 ? 17.599 88.075 20.284 1.00 96.33 21 GLN B CA 1
ATOM 1378 C C . GLN B 1 21 ? 16.602 87.605 21.339 1.00 97.64 21 GLN B C 1
ATOM 1379 O O . GLN B 1 21 ? 16.924 87.593 22.529 1.00 99.15 21 GLN B O 1
ATOM 1385 N N . LYS B 1 22 ? 15.406 87.239 20.895 1.00 99.68 22 LYS B N 1
ATOM 1386 C CA . LYS B 1 22 ? 14.295 86.872 21.756 1.00 98.33 22 LYS B CA 1
ATOM 1387 C C . LYS B 1 22 ? 13.806 85.442 21.516 1.00 89.59 22 LYS B C 1
ATOM 1388 O O . LYS B 1 22 ? 14.318 84.475 22.073 1.00 108.99 22 LYS B O 1
ATOM 1394 N N . ASN B 1 23 ? 12.785 85.388 20.682 1.00 72.96 23 ASN B N 1
ATOM 1395 C CA . ASN B 1 23 ? 12.044 84.223 20.235 1.00 66.74 23 ASN B CA 1
ATOM 1396 C C . ASN B 1 23 ? 11.776 84.386 18.741 1.00 50.16 23 ASN B C 1
ATOM 1397 O O . ASN B 1 23 ? 10.656 84.393 18.246 1.00 35.78 23 ASN B O 1
ATOM 1402 N N . ARG B 1 24 ? 12.872 84.557 18.006 1.00 37.10 24 ARG B N 1
ATOM 1403 C CA . ARG B 1 24 ? 12.768 84.974 16.612 1.00 29.34 24 ARG B CA 1
ATOM 1404 C C . ARG B 1 24 ? 12.517 83.790 15.694 1.00 24.63 24 ARG B C 1
ATOM 1405 O O . ARG B 1 24 ? 12.297 83.929 14.489 1.00 34.03 24 ARG B O 1
ATOM 1413 N N . ILE B 1 25 ? 12.511 82.564 16.226 1.00 21.60 25 ILE B N 1
ATOM 1414 C CA . ILE B 1 25 ? 12.146 81.479 15.296 1.00 26.03 25 ILE B CA 1
ATOM 1415 C C . ILE B 1 25 ? 10.859 80.859 15.817 1.00 21.26 25 ILE B C 1
ATOM 1416 O O . ILE B 1 25 ? 10.878 80.321 16.917 1.00 34.08 25 ILE B O 1
ATOM 1421 N N . GLN B 1 26 ? 9.772 80.962 15.073 1.00 25.94 26 GLN B N 1
ATOM 1422 C CA . GLN B 1 26 ? 8.456 80.599 15.588 1.00 26.01 26 GLN B CA 1
ATOM 1423 C C . GLN B 1 26 ? 7.725 79.660 14.643 1.00 23.68 26 GLN B C 1
ATOM 1424 O O . GLN B 1 26 ? 6.731 79.987 14.000 1.00 48.34 26 GLN B O 1
ATOM 1430 N N . LEU B 1 27 ? 8.226 78.434 14.561 1.00 14.67 27 LEU B N 1
ATOM 1431 C CA . LEU B 1 27 ? 7.723 77.414 13.670 1.00 19.96 27 LEU B CA 1
ATOM 1432 C C . LEU B 1 27 ? 6.905 76.343 14.389 1.00 22.36 27 LEU B C 1
ATOM 1433 O O . LEU B 1 27 ? 7.232 75.877 15.481 1.00 39.70 27 LEU B O 1
ATOM 1438 N N . THR B 1 28 ? 5.835 75.964 13.708 1.00 26.96 28 THR B N 1
ATOM 1439 C CA . THR B 1 28 ? 4.961 74.860 14.078 1.00 32.71 28 THR B CA 1
ATOM 1440 C C . THR B 1 28 ? 5.564 73.544 13.596 1.00 32.43 28 THR B C 1
ATOM 1441 O O . THR B 1 28 ? 6.397 73.571 12.690 1.00 38.42 28 THR B O 1
ATOM 1445 N N . ASN B 1 29 ? 5.136 72.435 14.168 1.00 33.14 29 ASN B N 1
ATOM 1446 C CA . ASN B 1 29 ? 5.598 71.098 13.830 1.00 29.93 29 ASN B CA 1
ATOM 1447 C C . ASN B 1 29 ? 5.421 70.776 12.365 1.00 27.03 29 ASN B C 1
ATOM 1448 O O . ASN B 1 29 ? 6.034 69.873 11.791 1.00 26.34 29 ASN B O 1
ATOM 1453 N N . LYS B 1 30 ? 4.562 71.501 11.646 1.00 27.15 30 LYS B N 1
ATOM 1454 C CA . LYS B 1 30 ? 4.571 71.182 10.212 1.00 38.09 30 LYS B CA 1
ATOM 1455 C C . LYS B 1 30 ? 5.906 71.566 9.572 1.00 37.43 30 LYS B C 1
ATOM 1456 O O . LYS B 1 30 ? 6.263 71.074 8.499 1.00 36.97 30 LYS B O 1
ATOM 1458 N N . HIS B 1 31 ? 6.667 72.447 10.215 1.00 25.01 31 HIS B N 1
ATOM 1459 C CA . HIS B 1 31 ? 7.976 72.819 9.709 1.00 24.69 31 HIS B CA 1
ATOM 1460 C C . HIS B 1 31 ? 9.114 72.223 10.520 1.00 31.71 31 HIS B C 1
ATOM 1461 O O . HIS B 1 31 ? 10.163 72.863 10.642 1.00 20.74 31 HIS B O 1
ATOM 1468 N N . ALA B 1 32 ? 8.884 71.022 11.025 1.00 27.12 32 ALA B N 1
ATOM 1469 C CA . ALA B 1 32 ? 9.879 70.236 11.738 1.00 22.72 32 ALA B CA 1
ATOM 1470 C C . ALA B 1 32 ? 11.239 70.208 11.041 1.00 7.47 32 ALA B C 1
ATOM 1471 O O . ALA B 1 32 ? 12.211 70.529 11.731 1.00 20.77 32 ALA B O 1
ATOM 1473 N N . ASP B 1 33 ? 11.352 69.854 9.780 1.00 18.53 33 ASP B N 1
ATOM 1474 C CA . ASP B 1 33 ? 12.640 69.685 9.116 1.00 23.14 33 ASP B CA 1
ATOM 1475 C C . ASP B 1 33 ? 13.366 71.027 9.030 1.00 19.18 33 ASP B C 1
ATOM 1476 O O . ASP B 1 33 ? 14.589 71.012 9.156 1.00 30.69 33 ASP B O 1
ATOM 1481 N N . VAL B 1 34 ? 12.600 72.100 8.852 1.00 18.50 34 VAL B N 1
ATOM 1482 C CA . VAL B 1 34 ? 13.177 73.446 8.737 1.00 25.76 34 VAL B CA 1
ATOM 1483 C C . VAL B 1 34 ? 13.942 73.804 10.005 1.00 18.59 34 VAL B C 1
ATOM 1484 O O . VAL B 1 34 ? 14.986 74.443 9.981 1.00 24.78 34 VAL B O 1
ATOM 1488 N N . LYS B 1 35 ? 13.398 73.368 11.132 1.00 10.91 35 LYS B N 1
ATOM 1489 C CA . LYS B 1 35 ? 14.062 73.552 12.406 1.00 11.73 35 LYS B CA 1
ATOM 1490 C C . LYS B 1 35 ? 15.413 72.859 12.394 1.00 23.51 35 LYS B C 1
ATOM 1491 O O . LYS B 1 35 ? 16.394 73.373 12.936 1.00 33.89 35 LYS B O 1
ATOM 1497 N N . LYS B 1 36 ? 15.423 71.664 11.786 1.00 16.36 36 LYS B N 1
ATOM 1498 C CA . LYS B 1 36 ? 16.691 70.946 11.770 1.00 14.49 36 LYS B CA 1
ATOM 1499 C C . LYS B 1 36 ? 17.639 71.671 10.817 1.00 17.94 36 LYS B C 1
ATOM 1500 O O . LYS B 1 36 ? 18.834 71.812 11.018 1.00 17.80 36 LYS B O 1
ATOM 1506 N N . GLN B 1 37 ? 17.018 72.113 9.724 1.00 11.72 37 GLN B N 1
ATOM 1507 C CA . GLN B 1 37 ? 17.758 72.808 8.682 1.00 18.69 37 GLN B CA 1
ATOM 1508 C C . GLN B 1 37 ? 18.433 74.040 9.286 1.00 19.68 37 GLN B C 1
ATOM 1509 O O . GLN B 1 37 ? 19.626 74.211 9.021 1.00 16.81 37 GLN B O 1
ATOM 1515 N N . LEU B 1 38 ? 17.735 74.851 10.067 1.00 15.92 38 LEU B N 1
ATOM 1516 C CA . LEU B 1 38 ? 18.272 76.038 10.728 1.00 9.46 38 LEU B CA 1
ATOM 1517 C C . LEU B 1 38 ? 19.426 75.756 11.661 1.00 9.42 38 LEU B C 1
ATOM 1518 O O . LEU B 1 38 ? 20.439 76.443 11.769 1.00 22.94 38 LEU B O 1
ATOM 1523 N N . LYS B 1 39 ? 19.238 74.684 12.429 1.00 19.23 39 LYS B N 1
ATOM 1524 C CA . LYS B 1 39 ? 20.269 74.272 13.367 1.00 19.67 39 LYS B CA 1
ATOM 1525 C C . LYS B 1 39 ? 21.534 73.899 12.595 1.00 22.33 39 LYS B C 1
ATOM 1526 O O . LYS B 1 39 ? 22.664 74.135 13.005 1.00 25.48 39 LYS B O 1
ATOM 1532 N N . MET B 1 40 ? 21.360 73.297 11.423 1.00 16.83 40 MET B N 1
ATOM 1533 C CA . MET B 1 40 ? 22.482 72.839 10.603 1.00 29.57 40 MET B CA 1
ATOM 1534 C C . MET B 1 40 ? 23.187 73.969 9.872 1.00 28.95 40 MET B C 1
ATOM 1535 O O . MET B 1 40 ? 24.355 73.874 9.462 1.00 23.27 40 MET B O 1
ATOM 1540 N N . VAL B 1 41 ? 22.549 75.125 9.675 1.00 20.37 41 VAL B N 1
ATOM 1541 C CA . VAL B 1 41 ? 23.368 76.215 9.102 1.00 21.89 41 VAL B CA 1
ATOM 1542 C C . VAL B 1 41 ? 23.698 77.195 10.216 1.00 14.02 41 VAL B C 1
ATOM 1543 O O . VAL B 1 41 ? 24.301 78.254 10.066 1.00 26.42 41 VAL B O 1
ATOM 1547 N N . ARG B 1 42 ? 23.286 76.824 11.425 1.00 15.79 42 ARG B N 1
ATOM 1548 C CA . ARG B 1 42 ? 23.630 77.646 12.583 1.00 21.30 42 ARG B CA 1
ATOM 1549 C C . ARG B 1 42 ? 22.967 79.026 12.513 1.00 27.30 42 ARG B C 1
ATOM 1550 O O . ARG B 1 42 ? 23.587 80.025 12.897 1.00 21.52 42 ARG B O 1
ATOM 1558 N N . LEU B 1 43 ? 21.747 79.009 12.013 1.00 18.00 43 LEU B N 1
ATOM 1559 C CA . LEU B 1 43 ? 20.842 80.150 11.954 1.00 15.90 43 LEU B CA 1
ATOM 1560 C C . LEU B 1 43 ? 19.896 80.117 13.156 1.00 16.38 43 LEU B C 1
ATOM 1561 O O . LEU B 1 43 ? 18.810 79.533 13.188 1.00 15.78 43 LEU B O 1
ATOM 1566 N N . GLY B 1 44 ? 20.333 80.774 14.229 1.00 11.08 44 GLY B N 1
ATOM 1567 C CA . GLY B 1 44 ? 19.511 80.936 15.429 1.00 18.74 44 GLY B CA 1
ATOM 1568 C C . GLY B 1 44 ? 19.200 82.391 15.749 1.00 24.98 44 GLY B C 1
ATOM 1569 O O . GLY B 1 44 ? 19.276 83.290 14.902 1.00 20.05 44 GLY B O 1
ATOM 1570 N N . ASP B 1 45 ? 18.847 82.665 16.989 1.00 24.97 45 ASP B N 1
ATOM 1571 C CA . ASP B 1 45 ? 18.405 83.961 17.473 1.00 28.62 45 ASP B CA 1
ATOM 1572 C C . ASP B 1 45 ? 19.414 85.086 17.321 1.00 21.72 45 ASP B C 1
ATOM 1573 O O . ASP B 1 45 ? 19.080 86.184 16.884 1.00 26.19 45 ASP B O 1
ATOM 1578 N N . ALA B 1 46 ? 20.640 84.811 17.725 1.00 16.17 46 ALA B N 1
ATOM 1579 C CA . ALA B 1 46 ? 21.781 85.693 17.563 1.00 24.73 46 ALA B CA 1
ATOM 1580 C C . ALA B 1 46 ? 22.005 86.131 16.123 1.00 20.87 46 ALA B C 1
ATOM 1581 O O . ALA B 1 46 ? 22.273 87.310 15.880 1.00 23.43 46 ALA B O 1
ATOM 1583 N N . GLU B 1 47 ? 21.919 85.181 15.196 1.00 17.31 47 GLU B N 1
ATOM 1584 C CA . GLU B 1 47 ? 22.143 85.486 13.783 1.00 16.61 47 GLU B CA 1
ATOM 1585 C C . GLU B 1 47 ? 20.948 86.254 13.235 1.00 19.26 47 GLU B C 1
ATOM 1586 O O . GLU B 1 47 ? 21.071 87.130 12.378 1.00 28.95 47 GLU B O 1
ATOM 1592 N N . LEU B 1 48 ? 19.763 85.932 13.762 1.00 17.36 48 LEU B N 1
ATOM 1593 C CA . LEU B 1 48 ? 18.596 86.671 13.287 1.00 22.54 48 LEU B CA 1
ATOM 1594 C C . LEU B 1 48 ? 18.606 88.095 13.828 1.00 18.83 48 LEU B C 1
ATOM 1595 O O . LEU B 1 48 ? 18.175 89.019 13.140 1.00 19.68 48 LEU B O 1
ATOM 1600 N N . TYR B 1 49 ? 19.087 88.251 15.053 1.00 15.78 49 TYR B N 1
ATOM 1601 C CA . TYR B 1 49 ? 19.209 89.583 15.625 1.00 25.54 49 TYR B CA 1
ATOM 1602 C C . TYR B 1 49 ? 20.168 90.427 14.790 1.00 22.75 49 TYR B C 1
ATOM 1603 O O . TYR B 1 49 ? 19.949 91.603 14.543 1.00 38.67 49 TYR B O 1
ATOM 1612 N N . VAL B 1 50 ? 21.246 89.769 14.370 1.00 19.48 50 VAL B N 1
ATOM 1613 C CA . VAL B 1 50 ? 22.228 90.442 13.505 1.00 14.54 50 VAL B CA 1
ATOM 1614 C C . VAL B 1 50 ? 21.641 90.929 12.194 1.00 18.70 50 VAL B C 1
ATOM 1615 O O . VAL B 1 50 ? 21.918 92.069 11.800 1.00 14.97 50 VAL B O 1
ATOM 1619 N N . LEU B 1 51 ? 20.844 90.106 11.533 1.00 11.55 51 LEU B N 1
ATOM 1620 C CA . LEU B 1 51 ? 20.117 90.442 10.320 1.00 12.79 51 LEU B CA 1
ATOM 1621 C C . LEU B 1 51 ? 19.161 91.613 10.546 1.00 21.48 51 LEU B C 1
ATOM 1622 O O . LEU B 1 51 ? 19.067 92.563 9.760 1.00 19.72 51 LEU B O 1
ATOM 1627 N N . GLU B 1 52 ? 18.419 91.582 11.650 1.00 18.45 52 GLU B N 1
ATOM 1628 C CA . GLU B 1 52 ? 17.554 92.692 12.008 1.00 32.33 52 GLU B CA 1
ATOM 1629 C C . GLU B 1 52 ? 18.350 93.998 12.109 1.00 29.77 52 GLU B C 1
ATOM 1630 O O . GLU B 1 52 ? 17.957 95.021 11.540 1.00 21.43 52 GLU B O 1
ATOM 1636 N N . GLN B 1 53 ? 19.471 93.933 12.815 1.00 11.25 53 GLN B N 1
ATOM 1637 C CA . GLN B 1 53 ? 20.446 95.004 12.907 1.00 27.78 53 GLN B CA 1
ATOM 1638 C C . GLN B 1 53 ? 20.924 95.492 11.549 1.00 29.90 53 GLN B C 1
ATOM 1639 O O . GLN B 1 53 ? 21.209 96.668 11.309 1.00 28.77 53 GLN B O 1
ATOM 1645 N N . LEU B 1 54 ? 21.028 94.576 10.588 1.00 21.49 54 LEU B N 1
ATOM 1646 C CA . LEU B 1 54 ? 21.440 94.998 9.259 1.00 20.69 54 LEU B CA 1
ATOM 1647 C C . LEU B 1 54 ? 20.341 95.589 8.399 1.00 20.05 54 LEU B C 1
ATOM 1648 O O . LEU B 1 54 ? 20.649 96.197 7.361 1.00 9.31 54 LEU B O 1
ATOM 1653 N N . GLN B 1 55 ? 19.078 95.399 8.741 1.00 22.01 55 GLN B N 1
ATOM 1654 C CA . GLN B 1 55 ? 17.979 95.835 7.891 1.00 25.91 55 GLN B CA 1
ATOM 1655 C C . GLN B 1 55 ? 18.078 97.287 7.435 1.00 28.22 55 GLN B C 1
ATOM 1656 O O . GLN B 1 55 ? 17.891 97.595 6.253 1.00 26.85 55 GLN B O 1
ATOM 1662 N N . PRO B 1 56 ? 18.325 98.229 8.326 1.00 20.14 56 PRO B N 1
ATOM 1663 C CA . PRO B 1 56 ? 18.456 99.624 7.866 1.00 25.15 56 PRO B CA 1
ATOM 1664 C C . PRO B 1 56 ? 19.533 99.792 6.816 1.00 20.18 56 PRO B C 1
ATOM 1665 O O . PRO B 1 56 ? 19.338 100.463 5.797 1.00 31.50 56 PRO B O 1
ATOM 1669 N N . LEU B 1 57 ? 20.698 99.190 7.013 1.00 20.97 57 LEU B N 1
ATOM 1670 C CA . LEU B 1 57 ? 21.725 99.224 5.961 1.00 21.47 57 LEU B CA 1
ATOM 1671 C C . LEU B 1 57 ? 21.194 98.699 4.644 1.00 25.63 57 LEU B C 1
ATOM 1672 O O . LEU B 1 57 ? 21.327 99.245 3.547 1.00 33.54 57 LEU B O 1
ATOM 1677 N N . ILE B 1 58 ? 20.519 97.547 4.731 1.00 27.61 58 ILE B N 1
ATOM 1678 C CA . ILE B 1 58 ? 19.998 96.925 3.521 1.00 20.61 58 ILE B CA 1
ATOM 1679 C C . ILE B 1 58 ? 18.930 97.809 2.912 1.00 22.11 58 ILE B C 1
ATOM 1680 O O . ILE B 1 58 ? 18.919 98.044 1.712 1.00 22.58 58 ILE B O 1
ATOM 1685 N N . GLN B 1 59 ? 18.007 98.316 3.721 1.00 23.35 59 GLN B N 1
ATOM 1686 C CA . GLN B 1 59 ? 16.973 99.151 3.107 1.00 22.08 59 GLN B CA 1
ATOM 1687 C C . GLN B 1 59 ? 17.591 100.383 2.470 1.00 18.91 59 GLN B C 1
ATOM 1688 O O . GLN B 1 59 ? 17.124 100.943 1.480 1.00 19.92 59 GLN B O 1
ATOM 1694 N N . GLU B 1 60 ? 18.711 100.866 3.014 1.00 23.04 60 GLU B N 1
ATOM 1695 C CA . GLU B 1 60 ? 19.161 102.139 2.426 1.00 31.34 60 GLU B CA 1
ATOM 1696 C C . GLU B 1 60 ? 19.878 101.894 1.111 1.00 30.21 60 GLU B C 1
ATOM 1697 O O . GLU B 1 60 ? 20.172 102.850 0.396 1.00 38.83 60 GLU B O 1
ATOM 1703 N N . ASN B 1 61 ? 20.147 100.661 0.698 1.00 27.87 61 ASN B N 1
ATOM 1704 C CA . ASN B 1 61 ? 20.732 100.417 -0.616 1.00 20.75 61 ASN B CA 1
ATOM 1705 C C . ASN B 1 61 ? 19.912 99.462 -1.474 1.00 13.40 61 ASN B C 1
ATOM 1706 O O . ASN B 1 61 ? 20.451 98.873 -2.413 1.00 17.00 61 ASN B O 1
ATOM 1711 N N . ILE B 1 62 ? 18.643 99.263 -1.178 1.00 20.77 62 ILE B N 1
ATOM 1712 C CA . ILE B 1 62 ? 17.872 98.230 -1.872 1.00 26.58 62 ILE B CA 1
ATOM 1713 C C . ILE B 1 62 ? 17.730 98.552 -3.345 1.00 28.25 62 ILE B C 1
ATOM 1714 O O . ILE B 1 62 ? 17.773 97.653 -4.192 1.00 28.60 62 ILE B O 1
ATOM 1719 N N . VAL B 1 63 ? 17.568 99.825 -3.704 1.00 27.58 63 VAL B N 1
ATOM 1720 C CA . VAL B 1 63 ? 17.369 100.114 -5.130 1.00 21.25 63 VAL B CA 1
ATOM 1721 C C . VAL B 1 63 ? 18.561 99.670 -5.955 1.00 18.59 63 VAL B C 1
ATOM 1722 O O . VAL B 1 63 ? 18.490 99.004 -6.990 1.00 23.25 63 VAL B O 1
ATOM 1726 N N . ASN B 1 64 ? 19.735 100.054 -5.450 1.00 23.64 64 ASN B N 1
ATOM 1727 C CA . ASN B 1 64 ? 20.973 99.660 -6.112 1.00 23.91 64 ASN B CA 1
ATOM 1728 C C . ASN B 1 64 ? 21.236 98.172 -6.043 1.00 20.64 64 ASN B C 1
ATOM 1729 O O . ASN B 1 64 ? 21.777 97.578 -6.970 1.00 17.22 64 ASN B O 1
ATOM 1734 N N . ILE B 1 65 ? 20.870 97.502 -4.950 1.00 20.94 65 ILE B N 1
ATOM 1735 C CA . ILE B 1 65 ? 21.080 96.060 -4.946 1.00 18.65 65 ILE B CA 1
ATOM 1736 C C . ILE B 1 65 ? 20.262 95.411 -6.049 1.00 20.25 65 ILE B C 1
ATOM 1737 O O . ILE B 1 65 ? 20.734 94.521 -6.763 1.00 21.29 65 ILE B O 1
ATOM 1742 N N . VAL B 1 66 ? 19.013 95.869 -6.188 1.00 11.76 66 VAL B N 1
ATOM 1743 C CA . VAL B 1 66 ? 18.152 95.256 -7.190 1.00 17.86 66 VAL B CA 1
ATOM 1744 C C . VAL B 1 66 ? 18.536 95.710 -8.590 1.00 25.03 66 VAL B C 1
ATOM 1745 O O . VAL B 1 66 ? 18.405 94.906 -9.527 1.00 18.16 66 VAL B O 1
ATOM 1749 N N . ASP B 1 67 ? 18.981 96.961 -8.761 1.00 14.69 67 ASP B N 1
ATOM 1750 C CA . ASP B 1 67 ? 19.481 97.301 -10.098 1.00 17.31 67 ASP B CA 1
ATOM 1751 C C . ASP B 1 67 ? 20.591 96.332 -10.524 1.00 22.15 67 ASP B C 1
ATOM 1752 O O . ASP B 1 67 ? 20.656 95.863 -11.656 1.00 17.53 67 ASP B O 1
ATOM 1757 N N . ALA B 1 68 ? 21.498 96.054 -9.587 1.00 14.80 68 ALA B N 1
ATOM 1758 C CA . ALA B 1 68 ? 22.611 95.166 -9.901 1.00 19.29 68 ALA B CA 1
ATOM 1759 C C . ALA B 1 68 ? 22.128 93.752 -10.201 1.00 14.34 68 ALA B C 1
ATOM 1760 O O . ALA B 1 68 ? 22.682 93.067 -11.064 1.00 22.90 68 ALA B O 1
ATOM 1762 N N . PHE B 1 69 ? 21.100 93.294 -9.492 1.00 13.45 69 PHE B N 1
ATOM 1763 C CA . PHE B 1 69 ? 20.606 91.923 -9.714 1.00 15.84 69 PHE B CA 1
ATOM 1764 C C . PHE B 1 69 ? 20.202 91.698 -11.162 1.00 19.38 69 PHE B C 1
ATOM 1765 O O . PHE B 1 69 ? 20.678 90.760 -11.810 1.00 18.16 69 PHE B O 1
ATOM 1773 N N . TYR B 1 70 ? 19.321 92.563 -11.677 1.00 12.64 70 TYR B N 1
ATOM 1774 C CA . TYR B 1 70 ? 18.781 92.403 -13.029 1.00 21.38 70 TYR B CA 1
ATOM 1775 C C . TYR B 1 70 ? 19.832 92.699 -14.089 1.00 24.53 70 TYR B C 1
ATOM 1776 O O . TYR B 1 70 ? 19.898 92.023 -15.118 1.00 26.43 70 TYR B O 1
ATOM 1785 N N . LYS B 1 71 ? 20.665 93.697 -13.842 1.00 16.21 71 LYS B N 1
ATOM 1786 C CA . LYS B 1 71 ? 21.807 93.996 -14.703 1.00 22.91 71 LYS B CA 1
ATOM 1787 C C . LYS B 1 71 ? 22.602 92.717 -14.945 1.00 30.51 71 LYS B C 1
ATOM 1788 O O . LYS B 1 71 ? 22.999 92.364 -16.059 1.00 16.41 71 LYS B O 1
ATOM 1794 N N . ASN B 1 72 ? 22.810 92.015 -13.821 1.00 18.59 72 ASN B N 1
ATOM 1795 C CA . ASN B 1 72 ? 23.580 90.780 -13.897 1.00 21.70 72 ASN B CA 1
ATOM 1796 C C . ASN B 1 72 ? 22.799 89.715 -14.654 1.00 27.74 72 ASN B C 1
ATOM 1797 O O . ASN B 1 72 ? 23.348 88.888 -15.373 1.00 37.30 72 ASN B O 1
ATOM 1802 N N . LEU B 1 73 ? 21.476 89.699 -14.503 1.00 36.66 73 LEU B N 1
ATOM 1803 C CA . LEU B 1 73 ? 20.724 88.696 -15.268 1.00 27.86 73 LEU B CA 1
ATOM 1804 C C . LEU B 1 73 ? 20.861 88.935 -16.762 1.00 33.33 73 LEU B C 1
ATOM 1805 O O . LEU B 1 73 ? 20.943 88.013 -17.577 1.00 34.39 73 LEU B O 1
ATOM 1810 N N . ASP B 1 74 ? 20.924 90.189 -17.219 1.00 42.53 74 ASP B N 1
ATOM 1811 C CA . ASP B 1 74 ? 20.930 90.520 -18.636 1.00 46.58 74 ASP B CA 1
ATOM 1812 C C . ASP B 1 74 ? 22.050 89.857 -19.429 1.00 42.71 74 ASP B C 1
ATOM 1813 O O . ASP B 1 74 ? 22.021 89.912 -20.660 1.00 51.58 74 ASP B O 1
ATOM 1818 N N . HIS B 1 75 ? 23.029 89.248 -18.791 1.00 41.88 75 HIS B N 1
ATOM 1819 C CA . HIS B 1 75 ? 24.139 88.559 -19.426 1.00 51.84 75 HIS B CA 1
ATOM 1820 C C . HIS B 1 75 ? 23.711 87.190 -19.949 1.00 54.59 75 HIS B C 1
ATOM 1821 O O . HIS B 1 75 ? 24.447 86.519 -20.670 1.00 62.30 75 HIS B O 1
ATOM 1823 N N . GLU B 1 76 ? 22.503 86.793 -19.569 1.00 54.47 76 GLU B N 1
ATOM 1824 C CA . GLU B 1 76 ? 21.907 85.551 -20.056 1.00 47.34 76 GLU B CA 1
ATOM 1825 C C . GLU B 1 76 ? 20.546 85.863 -20.684 1.00 45.44 76 GLU B C 1
ATOM 1826 O O . GLU B 1 76 ? 19.528 85.989 -20.010 1.00 40.92 76 GLU B O 1
ATOM 1832 N N . SER B 1 77 ? 20.534 86.002 -22.000 1.00 34.85 77 SER B N 1
ATOM 1833 C CA . SER B 1 77 ? 19.396 86.369 -22.822 1.00 28.60 77 SER B CA 1
ATOM 1834 C C . SER B 1 77 ? 18.151 85.543 -22.549 1.00 28.52 77 SER B C 1
ATOM 1835 O O . SER B 1 77 ? 17.025 86.050 -22.616 1.00 29.44 77 SER B O 1
ATOM 1838 N N . SER B 1 78 ? 18.321 84.259 -22.241 1.00 28.40 78 SER B N 1
ATOM 1839 C CA . SER B 1 78 ? 17.147 83.426 -21.969 1.00 40.48 78 SER B CA 1
ATOM 1840 C C . SER B 1 78 ? 16.528 83.769 -20.620 1.00 37.89 78 SER B C 1
ATOM 1841 O O . SER B 1 78 ? 15.342 83.549 -20.351 1.00 23.75 78 SER B O 1
ATOM 1844 N N . LEU B 1 79 ? 17.309 84.341 -19.698 1.00 20.50 79 LEU B N 1
ATOM 1845 C CA . LEU B 1 79 ? 16.660 84.692 -18.431 1.00 18.93 79 LEU B CA 1
ATOM 1846 C C . LEU B 1 79 ? 15.753 85.896 -18.604 1.00 24.64 79 LEU B C 1
ATOM 1847 O O . LEU B 1 79 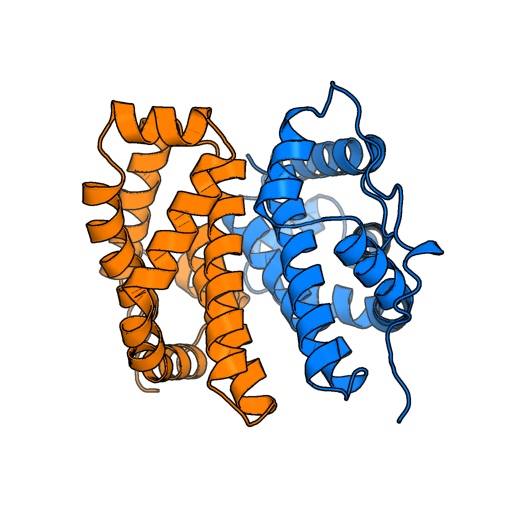? 14.632 85.980 -18.092 1.00 22.74 79 LEU B O 1
ATOM 1852 N N . MET B 1 80 ? 16.222 86.885 -19.368 1.00 24.51 80 MET B N 1
ATOM 1853 C CA . MET B 1 80 ? 15.397 88.082 -19.559 1.00 32.01 80 MET B CA 1
ATOM 1854 C C . MET B 1 80 ? 14.220 87.739 -20.455 1.00 26.59 80 MET B C 1
ATOM 1855 O O . MET B 1 80 ? 13.158 88.353 -20.416 1.00 18.93 80 MET B O 1
ATOM 1860 N N . ASP B 1 81 ? 14.412 86.700 -21.275 1.00 14.92 81 ASP B N 1
ATOM 1861 C CA . ASP B 1 81 ? 13.265 86.320 -22.100 1.00 23.46 81 ASP B CA 1
ATOM 1862 C C . ASP B 1 81 ? 12.127 85.788 -21.233 1.00 25.65 81 ASP B C 1
ATOM 1863 O O . ASP B 1 81 ? 10.975 86.141 -21.484 1.00 28.72 81 ASP B O 1
ATOM 1868 N N . ILE B 1 82 ? 12.460 84.951 -20.250 1.00 26.03 82 ILE B N 1
ATOM 1869 C CA . ILE B 1 82 ? 11.469 84.417 -19.320 1.00 19.18 82 ILE B CA 1
ATOM 1870 C C . ILE B 1 82 ? 10.768 85.532 -18.557 1.00 21.00 82 ILE B C 1
ATOM 1871 O O . ILE B 1 82 ? 9.570 85.480 -18.307 1.00 19.70 82 ILE B O 1
ATOM 1876 N N . ILE B 1 83 ? 11.570 86.533 -18.185 1.00 29.71 83 ILE B N 1
ATOM 1877 C CA . ILE B 1 83 ? 11.060 87.663 -17.414 1.00 27.67 83 ILE B CA 1
ATOM 1878 C C . ILE B 1 83 ? 10.104 88.478 -18.275 1.00 21.67 83 ILE B C 1
ATOM 1879 O O . ILE B 1 83 ? 9.005 88.846 -17.854 1.00 39.26 83 ILE B O 1
ATOM 1884 N N . ASN B 1 84 ? 10.498 88.760 -19.511 1.00 22.85 84 ASN B N 1
ATOM 1885 C CA . ASN B 1 84 ? 9.604 89.542 -20.379 1.00 30.24 84 ASN B CA 1
ATOM 1886 C C . ASN B 1 84 ? 8.414 88.772 -20.924 1.00 27.66 84 ASN B C 1
ATOM 1887 O O . ASN B 1 84 ? 7.422 89.336 -21.386 1.00 23.76 84 ASN B O 1
ATOM 1892 N N . ASP B 1 85 ? 8.416 87.448 -20.894 1.00 24.09 85 ASP B N 1
ATOM 1893 C CA . ASP B 1 85 ? 7.285 86.636 -21.286 1.00 30.81 85 ASP B CA 1
ATOM 1894 C C . ASP B 1 85 ? 6.162 86.727 -20.253 1.00 38.43 85 ASP B C 1
ATOM 1895 O O . ASP B 1 85 ? 4.986 86.691 -20.589 1.00 42.86 85 ASP B O 1
ATOM 1904 N N . HIS B 1 86 ? 6.573 86.811 -18.991 1.00 30.83 86 HIS B N 1
ATOM 1905 C CA . HIS B 1 86 ? 5.705 86.661 -17.849 1.00 31.45 86 HIS B CA 1
ATOM 1906 C C . HIS B 1 86 ? 5.368 87.947 -17.107 1.00 20.67 86 HIS B C 1
ATOM 1907 O O . HIS B 1 86 ? 4.321 87.972 -16.458 1.00 29.63 86 HIS B O 1
ATOM 1914 N N . SER B 1 87 ? 6.270 88.902 -17.208 1.00 14.68 87 SER B N 1
ATOM 1915 C CA . SER B 1 87 ? 6.286 90.110 -16.397 1.00 27.17 87 SER B CA 1
ATOM 1916 C C . SER B 1 87 ? 7.238 91.162 -16.949 1.00 29.29 87 SER B C 1
ATOM 1917 O O . SER B 1 87 ? 7.302 91.369 -18.152 1.00 25.92 87 SER B O 1
ATOM 1920 N N . SER B 1 88 ? 8.006 91.843 -16.107 1.00 30.56 88 SER B N 1
ATOM 1921 C CA . SER B 1 88 ? 8.964 92.840 -16.567 1.00 21.98 88 SER B CA 1
ATOM 1922 C C . SER B 1 88 ? 9.914 93.197 -15.430 1.00 19.67 88 SER B C 1
ATOM 1923 O O . SER B 1 88 ? 9.540 92.986 -14.273 1.00 18.47 88 SER B O 1
ATOM 1926 N N . VAL B 1 89 ? 11.079 93.739 -15.765 1.00 24.52 89 VAL B N 1
ATOM 1927 C CA . VAL B 1 89 ? 12.069 94.070 -14.738 1.00 26.57 89 VAL B CA 1
ATOM 1928 C C . VAL B 1 89 ? 11.547 95.105 -13.758 1.00 28.33 89 VAL B C 1
ATOM 1929 O O . VAL B 1 89 ? 11.885 95.091 -12.582 1.00 25.91 89 VAL B O 1
ATOM 1933 N N . ASP B 1 90 ? 10.705 96.018 -14.247 1.00 31.81 90 ASP B N 1
ATOM 1934 C CA . ASP B 1 90 ? 10.216 97.079 -13.363 1.00 31.25 90 ASP B CA 1
ATOM 1935 C C . ASP B 1 90 ? 9.218 96.479 -12.393 1.00 19.58 90 ASP B C 1
ATOM 1936 O O . ASP B 1 90 ? 9.227 96.728 -11.187 1.00 24.02 90 ASP B O 1
ATOM 1941 N N . ARG B 1 91 ? 8.332 95.626 -12.917 1.00 17.26 91 ARG B N 1
ATOM 1942 C CA . ARG B 1 91 ? 7.418 95.022 -11.915 1.00 27.20 91 ARG B CA 1
ATOM 1943 C C . ARG B 1 91 ? 8.191 94.083 -11.000 1.00 27.29 91 ARG B C 1
ATOM 1944 O O . ARG B 1 91 ? 7.957 94.005 -9.789 1.00 25.88 91 ARG B O 1
ATOM 1958 N N . LEU B 1 92 ? 9.166 93.347 -11.531 1.00 27.11 92 LEU B N 1
ATOM 1959 C CA . LEU B 1 92 ? 9.934 92.389 -10.735 1.00 20.29 92 LEU B CA 1
ATOM 1960 C C . LEU B 1 92 ? 10.780 93.038 -9.656 1.00 26.56 92 LEU B C 1
ATOM 1961 O O . LEU B 1 92 ? 10.892 92.514 -8.536 1.00 23.13 92 LEU B O 1
ATOM 1966 N N . LYS B 1 93 ? 11.400 94.197 -9.895 1.00 28.77 93 LYS B N 1
ATOM 1967 C CA . LYS B 1 93 ? 12.161 94.828 -8.808 1.00 23.14 93 LYS B CA 1
ATOM 1968 C C . LYS B 1 93 ? 11.276 95.212 -7.635 1.00 14.66 93 LYS B C 1
ATOM 1969 O O . LYS B 1 93 ? 11.766 95.329 -6.505 1.00 13.09 93 LYS B O 1
ATOM 1975 N N . GLN B 1 94 ? 9.963 95.404 -7.861 1.00 14.56 94 GLN B N 1
ATOM 1976 C CA . GLN B 1 94 ? 9.180 95.761 -6.677 1.00 18.19 94 GLN B CA 1
ATOM 1977 C C . GLN B 1 94 ? 9.046 94.545 -5.755 1.00 17.68 94 GLN B C 1
ATOM 1978 O O . GLN B 1 94 ? 9.159 94.636 -4.527 1.00 19.08 94 GLN B O 1
ATOM 1984 N N . THR B 1 95 ? 8.794 93.357 -6.313 1.00 12.67 95 THR B N 1
ATOM 1985 C CA . THR B 1 95 ? 8.684 92.213 -5.385 1.00 10.39 95 THR B CA 1
ATOM 1986 C C . THR B 1 95 ? 10.046 91.823 -4.840 1.00 20.38 95 THR B C 1
ATOM 1987 O O . THR B 1 95 ? 10.154 91.248 -3.750 1.00 19.98 95 THR B O 1
ATOM 1991 N N . LEU B 1 96 ? 11.129 92.118 -5.567 1.00 20.63 96 LEU B N 1
ATOM 1992 C CA . LEU B 1 96 ? 12.430 91.649 -5.082 1.00 25.52 96 LEU B CA 1
ATOM 1993 C C . LEU B 1 96 ? 12.936 92.528 -3.946 1.00 18.24 96 LEU B C 1
ATOM 1994 O O . LEU B 1 96 ? 13.580 92.047 -3.019 1.00 16.60 96 LEU B O 1
ATOM 1999 N N . LYS B 1 97 ? 12.629 93.813 -4.058 1.00 17.29 97 LYS B N 1
ATOM 2000 C CA . LYS B 1 97 ? 12.949 94.765 -3.005 1.00 15.79 97 LYS B CA 1
ATOM 2001 C C . LYS B 1 97 ? 12.353 94.334 -1.673 1.00 11.30 97 LYS B C 1
ATOM 2002 O O . LYS B 1 97 ? 13.003 94.412 -0.634 1.00 13.42 97 LYS B O 1
ATOM 2008 N N . ARG B 1 98 ? 11.114 93.861 -1.756 1.00 10.78 98 ARG B N 1
ATOM 2009 C CA . ARG B 1 98 ? 10.347 93.458 -0.576 1.00 11.00 98 ARG B CA 1
ATOM 2010 C C . ARG B 1 98 ? 10.783 92.124 -0.007 1.00 13.54 98 ARG B C 1
ATOM 2011 O O . ARG B 1 98 ? 10.882 91.910 1.215 1.00 16.47 98 ARG B O 1
ATOM 2019 N N . HIS B 1 99 ? 11.054 91.204 -0.939 1.00 10.35 99 HIS B N 1
ATOM 2020 C CA . HIS B 1 99 ? 11.579 89.892 -0.580 1.00 17.00 99 HIS B CA 1
ATOM 2021 C C . HIS B 1 99 ? 12.927 89.982 0.112 1.00 23.73 99 HIS B C 1
ATOM 2022 O O . HIS B 1 99 ? 13.230 89.405 1.156 1.00 16.31 99 HIS B O 1
ATOM 2029 N N . ILE B 1 100 ? 13.845 90.749 -0.499 1.00 24.41 100 ILE B N 1
ATOM 2030 C CA . ILE B 1 100 ? 15.147 90.864 0.162 1.00 23.39 100 ILE B CA 1
ATOM 2031 C C . ILE B 1 100 ? 15.001 91.541 1.515 1.00 14.42 100 ILE B C 1
ATOM 2032 O O . ILE B 1 100 ? 15.613 91.143 2.515 1.00 21.80 100 ILE B O 1
ATOM 2037 N N . GLN B 1 101 ? 14.185 92.593 1.607 1.00 15.05 101 GLN B N 1
ATOM 2038 C CA . GLN B 1 101 ? 14.030 93.292 2.892 1.00 13.97 101 GLN B CA 1
ATOM 2039 C C . GLN B 1 101 ? 13.414 92.378 3.939 1.00 18.36 101 GLN B C 1
ATOM 2040 O O . GLN B 1 101 ? 13.754 92.361 5.127 1.00 16.49 101 GLN B O 1
ATOM 2046 N N . GLU B 1 102 ? 12.451 91.555 3.524 1.00 15.26 102 GLU B N 1
ATOM 2047 C CA . GLU B 1 102 ? 11.947 90.589 4.504 1.00 18.70 102 GLU B CA 1
ATOM 2048 C C . GLU B 1 102 ? 12.999 89.602 4.979 1.00 20.30 102 GLU B C 1
ATOM 2049 O O . GLU B 1 102 ? 12.808 88.890 5.975 1.00 36.21 102 GLU B O 1
ATOM 2055 N N . MET B 1 103 ? 14.122 89.488 4.289 1.00 20.79 103 MET B N 1
ATOM 2056 C CA . MET B 1 103 ? 15.166 88.540 4.658 1.00 31.04 103 MET B CA 1
ATOM 2057 C C . MET B 1 103 ? 15.901 88.955 5.927 1.00 25.32 103 MET B C 1
ATOM 2058 O O . MET B 1 103 ? 16.518 88.155 6.629 1.00 32.98 103 MET B O 1
ATOM 2063 N N . PHE B 1 104 ? 15.840 90.253 6.192 1.00 14.50 104 PHE B N 1
ATOM 2064 C CA . PHE B 1 104 ? 16.529 90.833 7.333 1.00 16.39 104 PHE B CA 1
ATOM 2065 C C . PHE B 1 104 ? 15.509 91.236 8.388 1.00 24.56 104 PHE B C 1
ATOM 2066 O O . PHE B 1 104 ? 15.754 92.137 9.192 1.00 20.56 104 PHE B O 1
ATOM 2074 N N . ALA B 1 105 ? 14.348 90.568 8.353 1.00 19.04 105 ALA B N 1
ATOM 2075 C CA . ALA B 1 105 ? 13.328 90.908 9.352 1.00 20.63 105 ALA B CA 1
ATOM 2076 C C . ALA B 1 105 ? 13.767 90.465 10.734 1.00 23.38 105 ALA B C 1
ATOM 2077 O O . ALA B 1 105 ? 13.377 90.967 11.792 1.00 25.99 105 ALA B O 1
ATOM 2079 N N . GLY B 1 106 ? 14.630 89.442 10.770 1.00 20.38 106 GLY B N 1
ATOM 2080 C CA . GLY B 1 106 ? 15.085 89.005 12.076 1.00 21.24 106 GLY B CA 1
ATOM 2081 C C . GLY B 1 106 ? 14.173 87.988 12.741 1.00 25.42 106 GLY B C 1
ATOM 2082 O O . GLY B 1 106 ? 14.285 87.822 13.963 1.00 19.27 106 GLY B O 1
ATOM 2083 N N . VAL B 1 107 ? 13.306 87.344 11.975 1.00 24.95 107 VAL B N 1
ATOM 2084 C CA . VAL B 1 107 ? 12.294 86.405 12.421 1.00 28.58 107 VAL B CA 1
ATOM 2085 C C . VAL B 1 107 ? 11.903 85.384 11.356 1.00 30.26 107 VAL B C 1
ATOM 2086 O O . VAL B 1 107 ? 11.521 85.644 10.217 1.00 21.09 107 VAL B O 1
ATOM 2090 N N . ILE B 1 108 ? 11.980 84.111 11.763 1.00 30.02 108 ILE B N 1
ATOM 2091 C CA . ILE B 1 108 ? 11.535 83.082 10.835 1.00 27.69 108 ILE B CA 1
ATOM 2092 C C . ILE B 1 108 ? 10.235 82.460 11.328 1.00 31.40 108 ILE B C 1
ATOM 2093 O O . ILE B 1 108 ? 10.232 81.837 12.395 1.00 18.17 108 ILE B O 1
ATOM 2098 N N . ASP B 1 109 ? 9.133 82.609 10.597 1.00 22.91 109 ASP B N 1
ATOM 2099 C CA . ASP B 1 109 ? 7.890 82.012 11.076 1.00 18.94 109 ASP B CA 1
ATOM 2100 C C . ASP B 1 109 ? 7.265 81.157 9.974 1.00 19.59 109 ASP B C 1
ATOM 2101 O O . ASP B 1 109 ? 7.797 81.081 8.857 1.00 20.50 109 ASP B O 1
ATOM 2106 N N . ASP B 1 110 ? 6.141 80.515 10.260 1.00 18.77 110 ASP B N 1
ATOM 2107 C CA . ASP B 1 110 ? 5.487 79.643 9.274 1.00 25.80 110 ASP B CA 1
ATOM 2108 C C . ASP B 1 110 ? 5.179 80.370 7.977 1.00 20.21 110 ASP B C 1
ATOM 2109 O O . ASP B 1 110 ? 5.260 79.874 6.845 1.00 21.69 110 ASP B O 1
ATOM 2114 N N . GLU B 1 111 ? 4.761 81.631 8.113 1.00 22.92 111 GLU B N 1
ATOM 2115 C CA . GLU B 1 111 ? 4.428 82.384 6.905 1.00 40.68 111 GLU B CA 1
ATOM 2116 C C . GLU B 1 111 ? 5.673 82.769 6.113 1.00 32.71 111 GLU B C 1
ATOM 2117 O O . GLU B 1 111 ? 5.656 82.802 4.878 1.00 20.66 111 GLU B O 1
ATOM 2123 N N . PHE B 1 112 ? 6.770 83.079 6.813 1.00 16.24 112 PHE B N 1
ATOM 2124 C CA . PHE B 1 112 ? 8.015 83.335 6.074 1.00 25.14 112 PHE B CA 1
ATOM 2125 C C . PHE B 1 112 ? 8.340 82.121 5.213 1.00 31.27 112 PHE B C 1
ATOM 2126 O O . PHE B 1 112 ? 8.572 82.170 4.006 1.00 32.20 112 PHE B O 1
ATOM 2134 N N . ILE B 1 113 ? 8.329 80.950 5.857 1.00 31.09 113 ILE B N 1
ATOM 2135 C CA . ILE B 1 113 ? 8.602 79.737 5.102 1.00 21.20 113 ILE B CA 1
ATOM 2136 C C . ILE B 1 113 ? 7.599 79.549 3.980 1.00 15.66 113 ILE B C 1
ATOM 2137 O O . ILE B 1 113 ? 7.924 79.234 2.836 1.00 31.34 113 ILE B O 1
ATOM 2142 N N . GLU B 1 114 ? 6.324 79.733 4.299 1.00 16.51 114 GLU B N 1
ATOM 2143 C CA . GLU B 1 114 ? 5.243 79.501 3.351 1.00 21.84 114 GLU B CA 1
ATOM 2144 C C . GLU B 1 114 ? 5.308 80.377 2.120 1.00 18.06 114 GLU B C 1
ATOM 2145 O O . GLU B 1 114 ? 4.992 79.955 1.015 1.00 23.85 114 GLU B O 1
ATOM 2151 N N . LYS B 1 115 ? 5.719 81.634 2.247 1.00 32.22 115 LYS B 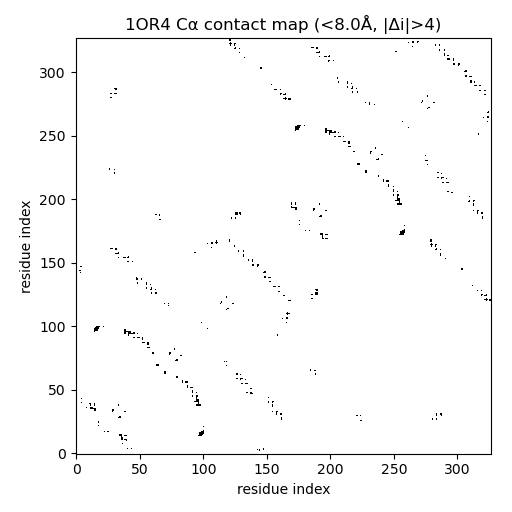N 1
ATOM 2152 C CA . LYS B 1 115 ? 5.871 82.484 1.063 1.00 38.52 115 LYS B CA 1
ATOM 2153 C C . LYS B 1 115 ? 7.028 82.017 0.187 1.00 22.71 115 LYS B C 1
ATOM 2154 O O . LYS B 1 115 ? 6.920 81.926 -1.040 1.00 29.42 115 LYS B O 1
ATOM 2160 N N . ARG B 1 116 ? 8.165 81.707 0.799 1.00 29.14 116 ARG B N 1
ATOM 2161 C CA . ARG B 1 116 ? 9.336 81.225 0.062 1.00 24.60 116 ARG B CA 1
ATOM 2162 C C . ARG B 1 116 ? 8.954 80.016 -0.783 1.00 12.13 116 ARG B C 1
ATOM 2163 O O . ARG B 1 116 ? 9.324 79.800 -1.931 1.00 29.85 116 ARG B O 1
ATOM 2171 N N . ASN B 1 117 ? 8.144 79.136 -0.193 1.00 26.34 117 ASN B N 1
ATOM 2172 C CA . ASN B 1 117 ? 7.617 78.006 -0.948 1.00 22.32 117 ASN B CA 1
ATOM 2173 C C . ASN B 1 117 ? 6.770 78.445 -2.129 1.00 20.93 117 ASN B C 1
ATOM 2174 O O . ASN B 1 117 ? 6.990 78.016 -3.256 1.00 37.22 117 ASN B O 1
ATOM 2179 N N . ARG B 1 118 ? 5.775 79.305 -1.924 1.00 16.04 118 ARG B N 1
ATOM 2180 C CA . ARG B 1 118 ? 4.982 79.717 -3.092 1.00 22.68 118 ARG B CA 1
ATOM 2181 C C . ARG B 1 118 ? 5.843 80.415 -4.133 1.00 30.79 118 ARG B C 1
ATOM 2182 O O . ARG B 1 118 ? 5.705 80.256 -5.350 1.00 22.67 118 ARG B O 1
ATOM 2190 N N . ILE B 1 119 ? 6.788 81.237 -3.667 1.00 28.21 119 ILE B N 1
ATOM 2191 C CA . ILE B 1 119 ? 7.617 81.957 -4.641 1.00 33.42 119 ILE B CA 1
ATOM 2192 C C . ILE B 1 119 ? 8.488 80.995 -5.422 1.00 28.91 119 ILE B C 1
ATOM 2193 O O . ILE B 1 119 ? 8.849 81.143 -6.586 1.00 42.12 119 ILE B O 1
ATOM 2198 N N . ALA B 1 120 ? 8.877 79.911 -4.758 1.00 32.36 120 ALA B N 1
ATOM 2199 C CA . ALA B 1 120 ? 9.697 78.929 -5.455 1.00 28.38 120 ALA B CA 1
ATOM 2200 C C . ALA B 1 120 ? 8.951 78.350 -6.648 1.00 28.64 120 ALA B C 1
ATOM 2201 O O . ALA B 1 120 ? 9.442 78.435 -7.771 1.00 48.84 120 ALA B O 1
ATOM 2203 N N . SER B 1 121 ? 7.794 77.778 -6.375 1.00 33.29 121 SER B N 1
ATOM 2204 C CA . SER B 1 121 ? 6.926 77.075 -7.301 1.00 27.12 121 SER B CA 1
ATOM 2205 C C . SER B 1 121 ? 6.574 77.936 -8.501 1.00 18.28 121 SER B C 1
ATOM 2206 O O . SER B 1 121 ? 6.392 77.460 -9.617 1.00 30.14 121 SER B O 1
ATOM 2209 N N . ILE B 1 122 ? 6.489 79.254 -8.278 1.00 25.25 122 ILE B N 1
ATOM 2210 C CA . ILE B 1 122 ? 6.282 80.133 -9.443 1.00 18.85 122 ILE B CA 1
ATOM 2211 C C . ILE B 1 122 ? 7.460 79.960 -10.380 1.00 14.12 122 ILE B C 1
ATOM 2212 O O . ILE B 1 122 ? 7.369 79.863 -11.609 1.00 16.92 122 ILE B O 1
ATOM 2217 N N . HIS B 1 123 ? 8.659 79.901 -9.781 1.00 13.76 123 HIS B N 1
ATOM 2218 C CA . HIS B 1 123 ? 9.841 79.825 -10.676 1.00 21.18 123 HIS B CA 1
ATOM 2219 C C . HIS B 1 123 ? 9.890 78.501 -11.402 1.00 25.18 123 HIS B C 1
ATOM 2220 O O . HIS B 1 123 ? 10.319 78.362 -12.552 1.00 19.16 123 HIS B O 1
ATOM 2227 N N . LEU B 1 124 ? 9.405 77.408 -10.798 1.00 28.71 124 LEU B N 1
ATOM 2228 C CA . LEU B 1 124 ? 9.484 76.171 -11.587 1.00 30.79 124 LEU B CA 1
ATOM 2229 C C . LEU B 1 124 ? 8.443 76.160 -12.690 1.00 22.03 124 LEU B C 1
ATOM 2230 O O . LEU B 1 124 ? 8.671 75.615 -13.768 1.00 34.35 124 LEU B O 1
ATOM 2235 N N . ARG B 1 125 ? 7.290 76.757 -12.438 1.00 23.03 125 ARG B N 1
ATOM 2236 C CA . ARG B 1 125 ? 6.251 76.810 -13.461 1.00 38.19 125 ARG B CA 1
ATOM 2237 C C . ARG B 1 125 ? 6.649 77.678 -14.653 1.00 34.33 125 ARG B C 1
ATOM 2238 O O . ARG B 1 125 ? 6.211 77.383 -15.769 1.00 35.58 125 ARG B O 1
ATOM 2240 N N . ILE B 1 126 ? 7.446 78.719 -14.455 1.00 30.06 126 ILE B N 1
ATOM 2241 C CA . ILE B 1 126 ? 7.899 79.603 -15.515 1.00 21.71 126 ILE B CA 1
ATOM 2242 C C . ILE B 1 126 ? 9.112 79.008 -16.225 1.00 29.47 126 ILE B C 1
ATOM 2243 O O . ILE B 1 126 ? 9.594 79.542 -17.223 1.00 25.34 126 ILE B O 1
ATOM 2248 N N . GLY B 1 127 ? 9.620 77.896 -15.707 1.00 20.85 127 GLY B N 1
ATOM 2249 C CA . GLY B 1 127 ? 10.733 77.223 -16.362 1.00 26.06 127 GLY B CA 1
ATOM 2250 C C . GLY B 1 127 ? 12.101 77.740 -15.989 1.00 26.03 127 GLY B C 1
ATOM 2251 O O . GLY B 1 127 ? 13.078 77.549 -16.727 1.00 26.42 127 GLY B O 1
ATOM 2252 N N . LEU B 1 128 ? 12.244 78.410 -14.841 1.00 16.68 128 LEU B N 1
ATOM 2253 C CA . LEU B 1 128 ? 13.577 78.819 -14.425 1.00 11.68 128 LEU B CA 1
ATOM 2254 C C . LEU B 1 128 ? 14.432 77.663 -13.924 1.00 16.82 128 LEU B C 1
ATOM 2255 O O . LEU B 1 128 ? 14.080 77.005 -12.943 1.00 30.10 128 LEU B O 1
ATOM 2260 N N . LEU B 1 129 ? 15.561 77.424 -14.576 1.00 30.72 129 LEU B N 1
ATOM 2261 C CA . LEU B 1 129 ? 16.536 76.405 -14.224 1.00 28.41 129 LEU B CA 1
ATOM 2262 C C . LEU B 1 129 ? 17.212 76.726 -12.893 1.00 27.09 129 LEU B C 1
ATOM 2263 O O . LEU B 1 129 ? 17.556 77.875 -12.644 1.00 40.46 129 LEU B O 1
ATOM 2268 N N . PRO B 1 130 ? 17.357 75.693 -12.077 1.00 25.26 130 PRO B N 1
ATOM 2269 C CA . PRO B 1 130 ? 17.929 75.803 -10.732 1.00 31.47 130 PRO B CA 1
ATOM 2270 C C . PRO B 1 130 ? 19.392 76.221 -10.700 1.00 16.91 130 PRO B C 1
ATOM 2271 O O . PRO B 1 130 ? 19.820 76.812 -9.696 1.00 32.39 130 PRO B O 1
ATOM 2275 N N . LYS B 1 131 ? 20.178 75.968 -11.744 1.00 21.48 131 LYS B N 1
ATOM 2276 C CA . LYS B 1 131 ? 21.513 76.530 -11.832 1.00 26.81 131 LYS B CA 1
ATOM 2277 C C . LYS B 1 131 ? 21.395 78.059 -11.832 1.00 23.09 131 LYS B C 1
ATOM 2278 O O . LYS B 1 131 ? 22.119 78.728 -11.109 1.00 28.59 131 LYS B O 1
ATOM 2284 N N . TRP B 1 132 ? 20.480 78.543 -12.670 1.00 15.90 132 TRP B N 1
ATOM 2285 C CA . TRP B 1 132 ? 20.352 79.995 -12.804 1.00 26.66 132 TRP B CA 1
ATOM 2286 C C . TRP B 1 132 ? 19.831 80.583 -11.494 1.00 23.07 132 TRP B C 1
ATOM 2287 O O . TRP B 1 132 ? 20.456 81.524 -10.995 1.00 19.08 132 TRP B O 1
ATOM 2298 N N . TYR B 1 133 ? 18.754 80.019 -10.984 1.00 18.21 133 TYR B N 1
ATOM 2299 C CA . TYR B 1 133 ? 18.230 80.336 -9.650 1.00 22.17 133 TYR B CA 1
ATOM 2300 C C . TYR B 1 133 ? 19.384 80.454 -8.652 1.00 17.75 133 TYR B C 1
ATOM 2301 O O . TYR B 1 133 ? 19.466 81.445 -7.928 1.00 18.80 133 TYR B O 1
ATOM 2310 N N . MET B 1 134 ? 20.265 79.461 -8.617 1.00 14.91 134 MET B N 1
ATOM 2311 C CA . MET B 1 134 ? 21.383 79.403 -7.700 1.00 21.04 134 MET B CA 1
ATOM 2312 C C . MET B 1 134 ? 22.420 80.499 -7.902 1.00 14.52 134 MET B C 1
ATOM 2313 O O . MET B 1 134 ? 22.904 81.118 -6.952 1.00 15.17 134 MET B O 1
ATOM 2318 N N . GLY B 1 135 ? 22.798 80.691 -9.161 1.00 13.29 135 GLY B N 1
ATOM 2319 C CA . GLY B 1 135 ? 23.789 81.739 -9.399 1.00 24.49 135 GLY B CA 1
ATOM 2320 C C . GLY B 1 135 ? 23.260 83.074 -8.904 1.00 31.44 135 GLY B C 1
ATOM 2321 O O . GLY B 1 135 ? 24.020 83.821 -8.292 1.00 26.09 135 GLY B O 1
ATOM 2322 N N . ALA B 1 136 ? 21.974 83.317 -9.142 1.00 27.49 136 ALA B N 1
ATOM 2323 C CA . ALA B 1 136 ? 21.320 84.571 -8.804 1.00 38.52 136 ALA B CA 1
ATOM 2324 C C . ALA B 1 136 ? 21.510 84.976 -7.345 1.00 38.82 136 ALA B C 1
ATOM 2325 O O . ALA B 1 136 ? 21.423 86.179 -7.072 1.00 18.68 136 ALA B O 1
ATOM 2327 N N . PHE B 1 137 ? 21.750 84.026 -6.446 1.00 37.15 137 PHE B N 1
ATOM 2328 C CA . PHE B 1 137 ? 21.880 84.304 -5.024 1.00 25.63 137 PHE B CA 1
ATOM 2329 C C . PHE B 1 137 ? 23.287 84.779 -4.674 1.00 24.80 137 PHE B C 1
ATOM 2330 O O . PHE B 1 137 ? 23.464 85.348 -3.597 1.00 28.85 137 PHE B O 1
ATOM 2338 N N . GLN B 1 138 ? 24.200 84.510 -5.594 1.00 28.94 138 GLN B N 1
ATOM 2339 C CA . GLN B 1 138 ? 25.604 84.864 -5.371 1.00 39.97 138 GLN B CA 1
ATOM 2340 C C . GLN B 1 138 ? 25.776 86.364 -5.596 1.00 36.50 138 GLN B C 1
ATOM 2341 O O . GLN B 1 138 ? 26.473 87.055 -4.856 1.00 23.97 138 GLN B O 1
ATOM 2347 N N . GLU B 1 139 ? 25.108 86.842 -6.635 1.00 29.09 139 GLU B N 1
ATOM 2348 C CA . GLU B 1 139 ? 25.001 88.246 -6.982 1.00 22.26 139 GLU B CA 1
ATOM 2349 C C . GLU B 1 139 ? 24.502 89.119 -5.834 1.00 20.08 139 GLU B C 1
ATOM 2350 O O . GLU B 1 139 ? 25.016 90.197 -5.543 1.00 33.37 139 GLU B O 1
ATOM 2356 N N . LEU B 1 140 ? 23.437 88.645 -5.181 1.00 10.62 140 LEU B N 1
ATOM 2357 C CA . LEU B 1 140 ? 22.917 89.357 -4.025 1.00 16.35 140 LEU B CA 1
ATOM 2358 C C . LEU B 1 140 ? 23.972 89.357 -2.915 1.00 17.30 140 LEU B C 1
ATOM 2359 O O . LEU B 1 140 ? 24.288 90.412 -2.372 1.00 17.48 140 LEU B O 1
ATOM 2364 N N . LEU B 1 141 ? 24.518 88.189 -2.595 1.00 16.23 141 LEU B N 1
ATOM 2365 C CA . LEU B 1 141 ? 25.561 88.082 -1.587 1.00 23.42 141 LEU B CA 1
ATOM 2366 C C . LEU B 1 141 ? 26.743 89.047 -1.749 1.00 11.52 141 LEU B C 1
ATOM 2367 O O . LEU B 1 141 ? 27.147 89.620 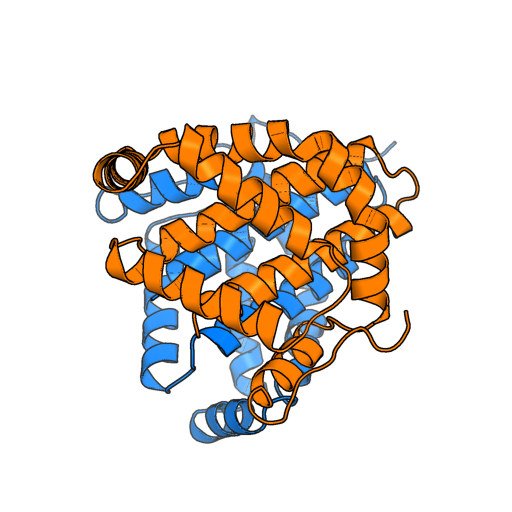-0.733 1.00 18.60 141 LEU B O 1
ATOM 2372 N N . LEU B 1 142 ? 27.256 89.170 -2.951 1.00 12.27 142 LEU B N 1
ATOM 2373 C CA . LEU B 1 142 ? 28.340 90.008 -3.434 1.00 22.79 142 LEU B CA 1
ATOM 2374 C C . LEU B 1 142 ? 27.993 91.489 -3.255 1.00 25.54 142 LEU B C 1
ATOM 2375 O O . LEU B 1 142 ? 28.766 92.287 -2.711 1.00 18.42 142 LEU B O 1
ATOM 2380 N N . SER B 1 143 ? 26.800 91.867 -3.721 1.00 19.81 143 SER B N 1
ATOM 2381 C CA . SER B 1 143 ? 26.328 93.231 -3.486 1.00 22.89 143 SER B CA 1
ATOM 2382 C C . SER B 1 143 ? 26.234 93.488 -1.987 1.00 22.17 143 SER B C 1
ATOM 2383 O O . SER B 1 143 ? 26.556 94.555 -1.475 1.00 30.27 143 SER B O 1
ATOM 2386 N N . MET B 1 144 ? 25.809 92.452 -1.263 1.00 18.77 144 MET B N 1
ATOM 2387 C CA . MET B 1 144 ? 25.685 92.589 0.179 1.00 16.93 144 MET B CA 1
ATOM 2388 C C . MET B 1 144 ? 27.031 92.693 0.874 1.00 20.60 144 MET B C 1
ATOM 2389 O O . MET B 1 144 ? 27.234 93.469 1.814 1.00 18.21 144 MET B O 1
ATOM 2394 N N . ILE B 1 145 ? 27.976 91.867 0.419 1.00 19.78 145 ILE B N 1
ATOM 2395 C CA . ILE B 1 145 ? 29.301 91.897 1.046 1.00 19.14 145 ILE B CA 1
ATOM 2396 C C . ILE B 1 145 ? 29.949 93.239 0.693 1.00 19.43 145 ILE B C 1
ATOM 2397 O O . ILE B 1 145 ? 30.751 93.779 1.444 1.00 24.89 145 ILE B O 1
ATOM 2402 N N . ASP B 1 146 ? 29.588 93.789 -0.461 1.00 23.46 146 ASP B N 1
ATOM 2403 C CA . ASP B 1 146 ? 30.184 95.077 -0.839 1.00 17.84 146 ASP B CA 1
ATOM 2404 C C . ASP B 1 146 ? 29.695 96.152 0.115 1.00 31.19 146 ASP B C 1
ATOM 2405 O O . ASP B 1 146 ? 30.473 96.873 0.729 1.00 29.15 146 ASP B O 1
ATOM 2410 N N . ILE B 1 147 ? 28.375 96.243 0.281 1.00 25.71 147 ILE B N 1
ATOM 2411 C CA . ILE B 1 147 ? 27.856 97.205 1.251 1.00 28.76 147 ILE B CA 1
ATOM 2412 C C . ILE B 1 147 ? 28.441 97.059 2.645 1.00 30.83 147 ILE B C 1
ATOM 2413 O O . ILE B 1 147 ? 28.787 98.062 3.295 1.00 34.78 147 ILE B O 1
ATOM 2418 N N . TYR B 1 148 ? 28.569 95.841 3.183 1.00 28.95 148 TYR B N 1
ATOM 2419 C CA . TYR B 1 148 ? 29.092 95.697 4.547 1.00 22.73 148 TYR B CA 1
ATOM 2420 C C . TYR B 1 148 ? 30.557 96.107 4.621 1.00 12.38 148 TYR B C 1
ATOM 2421 O O . TYR B 1 148 ? 31.091 96.541 5.642 1.00 16.22 148 TYR B O 1
ATOM 2430 N N . GLU B 1 149 ? 31.297 95.955 3.521 1.00 16.01 149 GLU B N 1
ATOM 2431 C CA . GLU B 1 149 ? 32.725 96.300 3.614 1.00 17.34 149 GLU B CA 1
ATOM 2432 C C . GLU B 1 149 ? 32.900 97.811 3.626 1.00 27.22 149 GLU B C 1
ATOM 2433 O O . GLU B 1 149 ? 33.830 98.378 4.203 1.00 34.18 149 GLU B O 1
ATOM 2439 N N . ALA B 1 150 ? 31.954 98.477 2.961 1.00 20.96 150 ALA B N 1
ATOM 2440 C CA . ALA B 1 150 ? 32.006 99.934 2.951 1.00 24.86 150 ALA B CA 1
ATOM 2441 C C . ALA B 1 150 ? 31.444 100.517 4.237 1.00 24.60 150 ALA B C 1
ATOM 2442 O O . ALA B 1 150 ? 31.713 101.651 4.625 1.00 54.85 150 ALA B O 1
ATOM 2444 N N . SER B 1 151 ? 30.628 99.721 4.920 1.00 22.37 151 SER B N 1
ATOM 2445 C CA . SER B 1 151 ? 29.846 100.245 6.019 1.00 18.56 151 SER B CA 1
ATOM 2446 C C . SER B 1 151 ? 30.238 99.721 7.385 1.00 27.38 151 SER B C 1
ATOM 2447 O O . SER B 1 151 ? 29.840 100.266 8.425 1.00 21.39 151 SER B O 1
ATOM 2450 N N . ILE B 1 152 ? 31.012 98.644 7.494 1.00 19.70 152 ILE B N 1
ATOM 2451 C CA . ILE B 1 152 ? 31.168 98.110 8.862 1.00 20.23 152 ILE B CA 1
ATOM 2452 C C . ILE B 1 152 ? 32.658 97.941 9.125 1.00 28.53 152 ILE B C 1
ATOM 2453 O O . ILE B 1 152 ? 33.353 97.159 8.466 1.00 27.46 152 ILE B O 1
ATOM 2458 N N . THR B 1 153 ? 33.191 98.710 10.070 1.00 22.69 153 THR B N 1
ATOM 2459 C CA . THR B 1 153 ? 34.638 98.870 10.141 1.00 22.28 153 THR B CA 1
ATOM 2460 C C . THR B 1 153 ? 35.299 97.736 10.901 1.00 23.93 153 THR B C 1
ATOM 2461 O O . THR B 1 153 ? 36.329 97.190 10.506 1.00 27.42 153 THR B O 1
ATOM 2465 N N . ASN B 1 154 ? 34.662 97.411 12.032 1.00 22.41 154 ASN B N 1
ATOM 2466 C CA . ASN B 1 154 ? 35.305 96.419 12.895 1.00 20.22 154 ASN B CA 1
ATOM 2467 C C . ASN B 1 154 ? 35.252 95.054 12.224 1.00 23.98 154 ASN B C 1
ATOM 2468 O O . ASN B 1 154 ? 34.180 94.629 11.792 1.00 29.67 154 ASN B O 1
ATOM 2473 N N . GLN B 1 155 ? 36.402 94.401 12.126 1.00 28.49 155 GLN B N 1
ATOM 2474 C CA . GLN B 1 155 ? 36.533 93.209 11.305 1.00 29.82 155 GLN B CA 1
ATOM 2475 C C . GLN B 1 155 ? 35.624 92.091 11.818 1.00 28.22 155 GLN B C 1
ATOM 2476 O O . GLN B 1 155 ? 35.083 91.309 11.031 1.00 25.84 155 GLN B O 1
ATOM 2482 N N . GLN B 1 156 ? 35.459 92.041 13.137 1.00 22.33 156 GLN B N 1
ATOM 2483 C CA . GLN B 1 156 ? 34.608 90.971 13.691 1.00 32.33 156 GLN B CA 1
ATOM 2484 C C . GLN B 1 156 ? 33.137 91.209 13.405 1.00 25.92 156 GLN B C 1
ATOM 2485 O O . GLN B 1 156 ? 32.386 90.323 12.991 1.00 27.12 156 GLN B O 1
ATOM 2491 N N . GLU B 1 157 ? 32.657 92.430 13.598 1.00 15.46 157 GLU B N 1
ATOM 2492 C CA . GLU B 1 157 ? 31.269 92.708 13.218 1.00 30.06 157 GLU B CA 1
ATOM 2493 C C . GLU B 1 157 ? 31.080 92.478 11.726 1.00 19.43 157 GLU B C 1
ATOM 2494 O O . GLU B 1 157 ? 30.049 91.999 11.275 1.00 32.47 157 GLU B O 1
ATOM 2500 N N . LEU B 1 158 ? 32.107 92.813 10.952 1.00 24.16 158 LEU B N 1
ATOM 2501 C CA . LEU B 1 158 ? 32.031 92.611 9.507 1.00 20.00 158 LEU B CA 1
ATOM 2502 C C . LEU B 1 158 ? 31.890 91.126 9.179 1.00 28.80 158 LEU B C 1
ATOM 2503 O O . LEU B 1 158 ? 31.009 90.824 8.370 1.00 15.16 158 LEU B O 1
ATOM 2508 N N . LEU B 1 159 ? 32.693 90.233 9.752 1.00 22.74 159 LEU B N 1
ATOM 2509 C CA . LEU B 1 159 ? 32.567 88.786 9.567 1.00 19.92 159 LEU B CA 1
ATOM 2510 C C . LEU B 1 159 ? 31.214 88.243 10.032 1.00 18.76 159 LEU B C 1
ATOM 2511 O O . LEU B 1 159 ? 30.577 87.437 9.347 1.00 23.07 159 LEU B O 1
ATOM 2516 N N . LYS B 1 160 ? 30.774 88.721 11.187 1.00 19.94 160 LYS B N 1
ATOM 2517 C CA . LYS B 1 160 ? 29.459 88.453 11.778 1.00 15.08 160 LYS B CA 1
ATOM 2518 C C . LYS B 1 160 ? 28.303 88.750 10.836 1.00 25.29 160 LYS B C 1
ATOM 2519 O O . LYS B 1 160 ? 27.344 87.979 10.693 1.00 26.82 160 LYS B O 1
ATOM 2525 N N . ALA B 1 161 ? 28.322 89.869 10.130 1.00 23.68 161 ALA B N 1
ATOM 2526 C CA . ALA B 1 161 ? 27.296 90.237 9.162 1.00 14.38 161 ALA B CA 1
ATOM 2527 C C . ALA B 1 161 ? 27.357 89.428 7.886 1.00 11.31 161 ALA B C 1
ATOM 2528 O O . ALA B 1 161 ? 26.398 88.939 7.281 1.00 17.29 161 ALA B O 1
ATOM 2530 N N . ILE B 1 162 ? 28.560 89.220 7.335 1.00 14.80 162 ILE B N 1
ATOM 2531 C CA . ILE B 1 162 ? 28.638 88.307 6.198 1.00 20.55 162 ILE B CA 1
ATOM 2532 C C . ILE B 1 162 ? 28.191 86.880 6.495 1.00 21.48 162 ILE B C 1
ATOM 2533 O O . ILE B 1 162 ? 27.506 86.216 5.712 1.00 22.05 162 ILE B O 1
ATOM 2538 N N . LYS B 1 163 ? 28.628 86.363 7.640 1.00 16.07 163 LYS B N 1
ATOM 2539 C CA . LYS B 1 163 ? 28.248 85.022 8.069 1.00 19.78 163 LYS B CA 1
ATOM 2540 C C . LYS B 1 163 ? 26.726 84.904 8.197 1.00 24.03 163 LYS B C 1
ATOM 2541 O O . LYS B 1 163 ? 26.149 83.949 7.662 1.00 17.36 163 LYS B O 1
ATOM 2547 N N . ALA B 1 164 ? 26.077 85.841 8.879 1.00 20.29 164 ALA B N 1
ATOM 2548 C CA . ALA B 1 164 ? 24.625 85.859 9.020 1.00 17.00 164 ALA B CA 1
ATOM 2549 C C . ALA B 1 164 ? 23.927 85.844 7.668 1.00 19.77 164 ALA B C 1
ATOM 2550 O 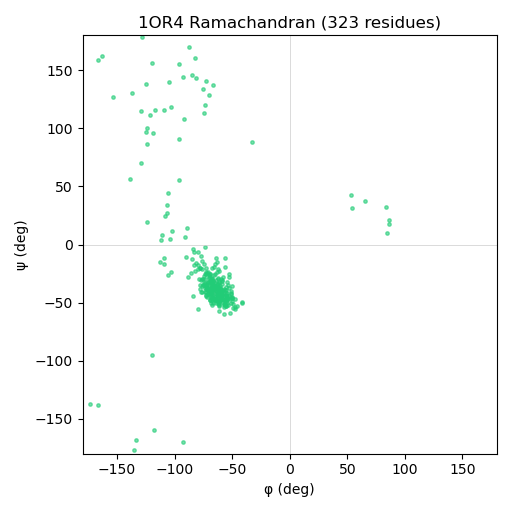O . ALA B 1 164 ? 23.019 85.056 7.399 1.00 17.44 164 ALA B O 1
ATOM 2552 N N . THR B 1 165 ? 24.382 86.725 6.794 1.00 10.19 165 THR B N 1
ATOM 2553 C CA . THR B 1 165 ? 23.799 86.936 5.476 1.00 17.65 165 THR B CA 1
ATOM 2554 C C . THR B 1 165 ? 23.867 85.729 4.554 1.00 24.07 165 THR B C 1
ATOM 2555 O O . THR B 1 165 ? 23.034 85.382 3.729 1.00 16.28 165 THR B O 1
ATOM 2559 N N . THR B 1 166 ? 24.998 85.075 4.720 1.00 22.03 166 THR B N 1
ATOM 2560 C CA . THR B 1 166 ? 25.384 83.804 4.107 1.00 25.89 166 THR B CA 1
ATOM 2561 C C . THR B 1 166 ? 24.472 82.702 4.606 1.00 12.60 166 THR B C 1
ATOM 2562 O O . THR B 1 166 ? 24.001 81.784 3.933 1.00 11.14 166 THR B O 1
ATOM 2566 N N . LYS B 1 167 ? 24.095 82.754 5.885 1.00 9.56 167 LYS B N 1
ATOM 2567 C CA . LYS B 1 167 ? 23.211 81.713 6.439 1.00 17.84 167 LYS B CA 1
ATOM 2568 C C . LYS B 1 167 ? 21.819 81.823 5.857 1.00 27.45 167 LYS B C 1
ATOM 2569 O O . LYS B 1 167 ? 21.177 80.876 5.383 1.00 18.95 167 LYS B O 1
ATOM 2575 N N . ILE B 1 168 ? 21.347 83.080 5.874 1.00 19.56 168 ILE B N 1
ATOM 2576 C CA . ILE B 1 168 ? 19.960 83.281 5.433 1.00 12.51 168 ILE B CA 1
ATOM 2577 C C . ILE B 1 168 ? 19.844 82.988 3.951 1.00 16.13 168 ILE B C 1
ATOM 2578 O O . ILE B 1 168 ? 18.868 82.371 3.535 1.00 14.84 168 ILE B O 1
ATOM 2583 N N . LEU B 1 169 ? 20.821 83.397 3.136 1.00 5.93 169 LEU B N 1
ATOM 2584 C CA . LEU B 1 169 ? 20.709 83.084 1.709 1.00 4.81 169 LEU B CA 1
ATOM 2585 C C . LEU B 1 169 ? 20.759 81.570 1.459 1.00 18.09 169 LEU B C 1
ATOM 2586 O O . LEU B 1 169 ? 20.077 81.127 0.521 1.00 21.51 169 LEU B O 1
ATOM 2591 N N . ASN B 1 170 ? 21.507 80.805 2.251 1.00 10.92 170 ASN B N 1
ATOM 2592 C CA . ASN B 1 170 ? 21.553 79.356 2.173 1.00 20.90 170 ASN B CA 1
ATOM 2593 C C . ASN B 1 170 ? 20.201 78.716 2.521 1.00 12.96 170 ASN B C 1
ATOM 2594 O O . ASN B 1 170 ? 19.723 77.844 1.797 1.00 13.13 170 ASN B O 1
ATOM 2599 N N . LEU B 1 171 ? 19.587 79.150 3.603 1.00 11.52 171 LEU B N 1
ATOM 2600 C CA . LEU B 1 171 ? 18.219 78.778 3.947 1.00 20.46 171 LEU B CA 1
ATOM 2601 C C . LEU B 1 171 ? 17.328 78.937 2.720 1.00 18.73 171 LEU B C 1
ATOM 2602 O O . LEU B 1 171 ? 16.622 78.055 2.246 1.00 14.04 171 LEU B O 1
ATOM 2607 N N . GLU B 1 172 ? 17.388 80.157 2.195 1.00 19.54 172 GLU B N 1
ATOM 2608 C CA . GLU B 1 172 ? 16.575 80.539 1.045 1.00 16.87 172 GLU B CA 1
ATOM 2609 C C . GLU B 1 172 ? 16.805 79.605 -0.122 1.00 18.60 172 GLU B C 1
ATOM 2610 O O . GLU B 1 172 ? 15.883 79.263 -0.871 1.00 17.26 172 GLU B O 1
ATOM 2616 N N . GLN B 1 173 ? 18.049 79.135 -0.318 1.00 12.31 173 GLN B N 1
ATOM 2617 C CA . GLN B 1 173 ? 18.213 78.176 -1.424 1.00 11.35 173 GLN B CA 1
ATOM 2618 C C . GLN B 1 173 ? 17.638 76.832 -1.018 1.00 9.55 173 GLN B C 1
ATOM 2619 O O . GLN B 1 173 ? 17.068 76.104 -1.821 1.00 14.78 173 GLN B O 1
ATOM 2625 N N . GLN B 1 174 ? 17.787 76.502 0.274 1.00 13.65 174 GLN B N 1
ATOM 2626 C CA . GLN B 1 174 ? 17.237 75.201 0.682 1.00 20.41 174 GLN B CA 1
ATOM 2627 C C . GLN B 1 174 ? 15.736 75.115 0.433 1.00 27.22 174 GLN B C 1
ATOM 2628 O O . GLN B 1 174 ? 15.253 74.084 -0.048 1.00 18.67 174 GLN B O 1
ATOM 2634 N N . LEU B 1 175 ? 15.023 76.192 0.767 1.00 18.34 175 LEU B N 1
ATOM 2635 C CA . LEU B 1 175 ? 13.554 76.219 0.715 1.00 14.57 175 LEU B CA 1
ATOM 2636 C C . LEU B 1 175 ? 13.040 76.179 -0.717 1.00 13.00 175 LEU B C 1
ATOM 2637 O O . LEU B 1 175 ? 11.998 75.636 -1.071 1.00 27.25 175 LEU B O 1
ATOM 2642 N N . VAL B 1 176 ? 13.828 76.757 -1.607 1.00 24.37 176 VAL B N 1
ATOM 2643 C CA . VAL B 1 176 ? 13.559 76.763 -3.038 1.00 26.45 176 VAL B CA 1
ATOM 2644 C C . VAL B 1 176 ? 13.767 75.378 -3.629 1.00 31.19 176 VAL B C 1
ATOM 2645 O O . VAL B 1 176 ? 13.005 74.916 -4.483 1.00 35.88 176 VAL B O 1
ATOM 2649 N N . LEU B 1 177 ? 14.795 74.697 -3.149 1.00 31.90 177 LEU B N 1
ATOM 2650 C CA . LEU B 1 177 ? 15.164 73.368 -3.599 1.00 34.23 177 LEU B CA 1
ATOM 2651 C C . LEU B 1 177 ? 14.319 72.247 -2.993 1.00 26.85 177 LEU B C 1
ATOM 2652 O O . LEU B 1 177 ? 14.352 71.134 -3.520 1.00 45.22 177 LEU B O 1
ATOM 2657 N N . GLU B 1 178 ? 13.633 72.525 -1.905 1.00 29.24 178 GLU B N 1
ATOM 2658 C CA . GLU B 1 178 ? 12.736 71.674 -1.144 1.00 38.77 178 GLU B CA 1
ATOM 2659 C C . GLU B 1 178 ? 12.104 70.557 -1.972 1.00 53.59 178 GLU B C 1
ATOM 2660 O O . GLU B 1 178 ? 11.140 70.848 -2.758 1.00 39.02 178 GLU B O 1
#

Organism: Bacillus subtilis (strain 168) (NCBI:txid224308)

Nearest PDB structures (foldseek):
  1or6-assembly1_A  TM=9.986E-01  e=2.744E-21  Bacillus subtilis
  1or6-assembly1_B  TM=9.960E-01  e=3.804E-19  Bacillus subtilis
  2w31-assembly1_B  TM=9.400E-01  e=2.000E-06  Geobacter sulfurreducens
  5ohf-assembly2_C  TM=9.209E-01  e=8.481E-06  Anaeromyxobacter sp. Fw109-5
  5ohf-assembly4_G  TM=9.246E-01  e=2.946E-05  Anaeromyxobacter sp. Fw109-5